Protein AF-A0A1H7UHT8-F1 (afdb_monomer)

Foldseek 3Di:
DKAKWKWFFQAPCVVCVVVVPPLCVRIDTLPDPCRQVSQQVVCVVVVNPATKIDTWIADPVDTQDDSVRIDRVLVVLLQLLQQLLVCLVPQKGWGADDPQRKIWIWHWDDDPPFIKIKIKIWGDQPCDPNDSDDDHTDMDIDIGTPVVVLVNSLVNLVSVLVSVVSHDDDDSSVSSVVSSVSSVVD

Mean predicted aligned error: 5.79 Å

Structure (mmCIF, N/CA/C/O backbone):
data_AF-A0A1H7UHT8-F1
#
_entry.id   AF-A0A1H7UHT8-F1
#
loop_
_atom_site.group_PDB
_atom_site.id
_atom_site.type_symbol
_atom_site.label_atom_id
_atom_site.label_alt_id
_atom_site.label_comp_id
_atom_site.label_asym_id
_atom_site.label_entity_id
_atom_site.label_seq_id
_atom_site.pdbx_PDB_ins_code
_atom_site.Cartn_x
_atom_site.Cartn_y
_atom_site.Cartn_z
_atom_site.occupancy
_atom_site.B_iso_or_equiv
_atom_site.auth_seq_id
_atom_site.auth_comp_id
_atom_site.auth_asym_id
_atom_site.auth_atom_id
_atom_site.pdbx_PDB_model_num
ATOM 1 N N . MET A 1 1 ? -7.412 -11.973 9.389 1.00 83.50 1 MET A N 1
ATOM 2 C CA . MET A 1 1 ? -6.051 -11.891 8.832 1.00 83.50 1 MET A CA 1
ATOM 3 C C . MET A 1 1 ? -6.028 -10.961 7.634 1.00 83.50 1 MET A C 1
ATOM 5 O O . MET A 1 1 ? -6.403 -11.368 6.537 1.00 83.50 1 MET A O 1
ATOM 9 N N . LEU A 1 2 ? -5.645 -9.709 7.873 1.00 92.12 2 LEU A N 1
ATOM 10 C CA . LEU A 1 2 ? -5.287 -8.723 6.862 1.00 92.12 2 LEU A CA 1
ATOM 11 C C . LEU A 1 2 ? -3.929 -9.103 6.262 1.00 92.12 2 LEU A C 1
ATOM 13 O O . LEU A 1 2 ? -2.986 -9.420 6.981 1.0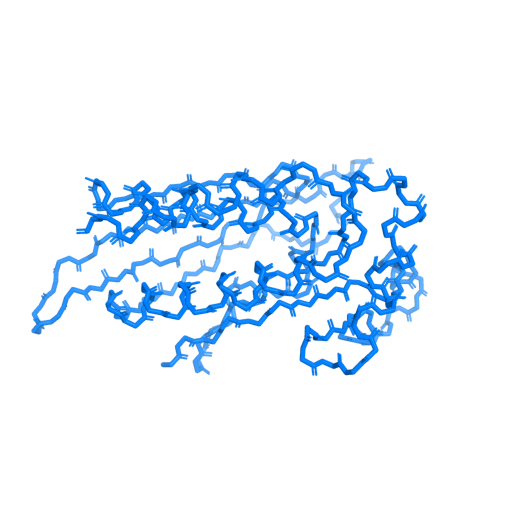0 92.12 2 LEU A O 1
ATOM 17 N N . ASN A 1 3 ? -3.837 -9.100 4.940 1.00 94.88 3 ASN A N 1
ATOM 18 C CA . ASN A 1 3 ? -2.609 -9.339 4.203 1.00 94.88 3 ASN A CA 1
ATOM 19 C C . ASN A 1 3 ? -2.398 -8.172 3.245 1.00 94.88 3 ASN A C 1
ATOM 21 O O . ASN A 1 3 ? -3.280 -7.853 2.444 1.00 94.88 3 ASN A O 1
ATOM 25 N N . ILE A 1 4 ? -1.225 -7.556 3.346 1.00 95.88 4 ILE A N 1
ATOM 26 C CA . ILE A 1 4 ? -0.796 -6.463 2.488 1.00 95.88 4 ILE A CA 1
ATOM 27 C C . ILE A 1 4 ? 0.453 -6.933 1.761 1.00 95.88 4 ILE A C 1
ATOM 29 O O . ILE A 1 4 ? 1.462 -7.264 2.383 1.00 95.88 4 ILE A O 1
ATOM 33 N N . THR A 1 5 ? 0.376 -6.996 0.437 1.00 96.56 5 THR A N 1
ATOM 34 C CA . THR A 1 5 ? 1.512 -7.354 -0.407 1.00 96.56 5 THR A CA 1
ATOM 35 C C . THR A 1 5 ? 1.691 -6.307 -1.489 1.00 96.56 5 THR A C 1
ATOM 37 O O . THR A 1 5 ? 0.765 -5.977 -2.228 1.00 96.56 5 THR A O 1
ATOM 40 N N . THR A 1 6 ? 2.915 -5.819 -1.597 1.00 97.38 6 THR A N 1
ATOM 41 C CA . THR A 1 6 ? 3.316 -4.860 -2.617 1.00 97.38 6 THR A CA 1
ATOM 42 C C . THR A 1 6 ? 3.853 -5.599 -3.835 1.00 97.38 6 THR A C 1
ATOM 44 O O . THR A 1 6 ? 4.657 -6.531 -3.703 1.00 97.38 6 THR A O 1
ATOM 47 N N . TYR A 1 7 ? 3.433 -5.168 -5.019 1.00 97.00 7 TYR A N 1
ATOM 48 C CA . TYR A 1 7 ? 3.925 -5.694 -6.283 1.00 97.00 7 TYR A CA 1
ATOM 49 C C . TYR A 1 7 ? 4.405 -4.571 -7.195 1.00 97.00 7 TYR A C 1
ATOM 51 O O . TYR A 1 7 ? 3.804 -3.505 -7.236 1.00 97.00 7 TYR A O 1
ATOM 59 N N . ILE A 1 8 ? 5.464 -4.838 -7.950 1.00 95.50 8 ILE A N 1
ATOM 60 C CA . ILE A 1 8 ? 6.022 -3.945 -8.966 1.00 95.50 8 ILE A CA 1
ATOM 61 C C . ILE A 1 8 ? 5.544 -4.412 -10.338 1.00 95.50 8 ILE A C 1
ATOM 63 O O . ILE A 1 8 ? 5.509 -5.615 -10.605 1.00 95.50 8 ILE A O 1
ATOM 67 N N . GLU A 1 9 ? 5.194 -3.485 -11.219 1.00 93.50 9 GLU A N 1
ATOM 68 C CA . GLU A 1 9 ? 4.888 -3.798 -12.612 1.00 93.50 9 GLU A CA 1
ATOM 69 C C . GLU A 1 9 ? 6.152 -4.346 -13.322 1.00 93.50 9 GLU A C 1
ATOM 71 O O . GLU A 1 9 ? 7.251 -3.803 -13.222 1.00 93.50 9 GLU A O 1
ATOM 76 N N . LYS A 1 10 ? 6.052 -5.461 -14.043 1.00 92.62 10 LYS A N 1
ATOM 77 C CA . LYS A 1 10 ? 7.160 -6.021 -14.847 1.00 92.62 10 LYS A CA 1
ATOM 78 C C . LYS A 1 10 ? 6.903 -5.971 -16.353 1.00 92.62 10 LYS A C 1
ATOM 80 O O . LYS A 1 10 ? 7.849 -6.100 -17.133 1.00 92.62 10 LYS A O 1
ATOM 85 N N . LYS A 1 11 ? 5.648 -5.783 -16.758 1.00 85.94 11 LYS A N 1
ATOM 86 C CA . LYS A 1 11 ? 5.188 -5.600 -18.140 1.00 85.94 11 LYS A CA 1
ATOM 87 C C . LYS A 1 11 ? 4.201 -4.441 -18.136 1.00 85.94 11 LYS A C 1
ATOM 89 O O . LYS A 1 11 ? 3.375 -4.396 -17.240 1.00 85.94 11 LYS A O 1
ATOM 94 N N . THR A 1 12 ? 4.255 -3.564 -19.134 1.00 78.00 12 THR A N 1
ATOM 95 C CA . THR A 1 12 ? 3.326 -2.429 -19.228 1.00 78.00 12 THR A CA 1
ATOM 96 C C . THR A 1 12 ? 1.884 -2.919 -19.304 1.00 78.00 12 THR A C 1
ATOM 98 O O . THR A 1 12 ? 1.555 -3.702 -20.198 1.00 78.00 12 THR A O 1
ATOM 101 N N . ILE A 1 13 ? 1.020 -2.436 -18.426 1.00 71.81 13 ILE A N 1
ATOM 102 C CA . ILE A 1 13 ? -0.407 -2.775 -18.378 1.00 71.81 13 ILE A CA 1
ATOM 103 C C . ILE A 1 13 ? -1.167 -2.392 -19.658 1.00 71.81 13 ILE A C 1
ATOM 105 O O . ILE A 1 13 ? -2.125 -3.063 -20.025 1.00 71.81 13 ILE A O 1
ATOM 109 N N . ASP A 1 14 ? -0.656 -1.440 -20.445 1.00 68.38 14 ASP A N 1
ATOM 110 C CA . ASP A 1 14 ? -1.140 -1.186 -21.809 1.00 68.38 14 ASP A CA 1
ATOM 111 C C . ASP A 1 14 ? -1.087 -2.452 -22.683 1.00 68.38 14 ASP A C 1
ATOM 113 O O . ASP A 1 14 ? -1.931 -2.657 -23.546 1.00 68.38 14 ASP A O 1
ATOM 117 N N . SER A 1 15 ? -0.122 -3.351 -22.448 1.00 67.44 15 SER A N 1
ATOM 118 C CA . SER A 1 15 ? -0.034 -4.635 -23.160 1.00 67.44 15 SER A CA 1
ATOM 119 C C . SER A 1 15 ? -0.980 -5.715 -22.618 1.00 67.44 15 SER A C 1
ATOM 121 O O . SER A 1 15 ? -1.323 -6.641 -23.358 1.00 67.44 15 SER A O 1
ATOM 123 N N . PHE A 1 16 ? -1.487 -5.566 -21.387 1.00 67.81 16 PHE A N 1
ATOM 124 C CA . PHE A 1 16 ? -2.593 -6.388 -20.885 1.00 67.81 16 PHE A CA 1
ATOM 125 C C . PHE A 1 16 ? -3.876 -6.098 -21.670 1.00 67.81 16 PHE A C 1
ATOM 127 O O . PHE A 1 16 ? -4.564 -7.037 -22.056 1.00 67.81 16 PHE A O 1
ATOM 134 N N . TYR A 1 17 ? -4.147 -4.832 -22.008 1.00 63.69 17 TYR A N 1
ATOM 135 C CA . TYR A 1 17 ? -5.323 -4.455 -22.805 1.00 63.69 17 TYR A CA 1
ATOM 136 C C . TYR A 1 17 ? -5.417 -5.228 -24.132 1.00 63.69 17 TYR A C 1
ATOM 138 O O . TYR A 1 17 ? -6.500 -5.642 -24.542 1.00 63.69 17 TYR A O 1
ATOM 146 N N . PHE A 1 18 ? -4.277 -5.465 -24.786 1.00 61.34 18 PHE A N 1
ATOM 147 C CA . PHE A 1 18 ? -4.227 -6.164 -26.072 1.00 61.34 18 PHE A CA 1
ATOM 148 C C . PHE A 1 18 ? -4.207 -7.690 -25.958 1.00 61.34 18 PHE A C 1
ATOM 150 O O . PHE A 1 18 ? -4.661 -8.365 -26.878 1.00 61.34 18 PHE A O 1
ATOM 157 N N . SER A 1 19 ? -3.659 -8.237 -24.872 1.00 68.62 19 SER A N 1
ATOM 158 C CA . SER A 1 19 ? -3.492 -9.689 -24.706 1.00 68.62 19 SER A CA 1
ATOM 159 C C . SER A 1 19 ? -4.630 -10.347 -23.931 1.00 68.62 19 SER A C 1
ATOM 161 O O . SER A 1 19 ? -4.932 -11.508 -24.183 1.00 68.62 19 SER A O 1
ATOM 163 N N . GLN A 1 20 ? -5.259 -9.617 -23.002 1.00 68.94 20 GLN A N 1
ATOM 164 C CA . GLN A 1 20 ? -6.204 -10.145 -22.010 1.00 68.94 20 GLN A CA 1
ATOM 165 C C . GLN A 1 20 ? -5.657 -11.353 -21.220 1.00 68.94 20 GLN A C 1
ATOM 167 O O . GLN A 1 20 ? -6.423 -12.171 -20.710 1.00 68.94 20 GLN A O 1
ATOM 172 N N . ASP A 1 21 ? -4.328 -11.459 -21.114 1.00 75.81 21 ASP A N 1
ATOM 173 C CA . ASP A 1 21 ? -3.634 -12.473 -20.317 1.00 75.81 21 ASP A CA 1
ATOM 174 C C . ASP A 1 21 ? -3.939 -12.308 -18.818 1.00 75.81 21 ASP A C 1
ATOM 176 O O . ASP A 1 21 ? -4.522 -11.318 -18.392 1.00 75.81 21 ASP A O 1
ATOM 180 N N . ASN A 1 22 ? -3.508 -13.241 -17.966 1.00 83.56 22 ASN A N 1
ATOM 181 C CA . ASN A 1 22 ? -3.673 -13.080 -16.521 1.00 83.56 22 ASN A CA 1
ATOM 182 C C . ASN A 1 22 ? -2.934 -11.820 -16.017 1.00 83.56 22 ASN A C 1
ATOM 184 O O . ASN A 1 22 ? -1.712 -11.722 -16.131 1.00 83.56 22 ASN A O 1
ATOM 188 N N . ILE A 1 23 ? -3.666 -10.871 -15.417 1.00 82.75 23 ILE A N 1
ATOM 189 C CA . ILE A 1 23 ? -3.104 -9.606 -14.921 1.00 82.75 23 ILE A CA 1
ATOM 190 C C . ILE A 1 23 ? -1.988 -9.823 -13.892 1.00 82.75 23 ILE A C 1
ATOM 192 O O . ILE A 1 23 ? -1.040 -9.048 -13.848 1.00 82.75 23 ILE A O 1
ATOM 196 N N . GLU A 1 24 ? -2.024 -10.904 -13.109 1.00 86.69 24 GLU A N 1
ATOM 197 C CA . GLU A 1 24 ? -0.974 -11.206 -12.125 1.00 86.69 24 GLU A CA 1
ATOM 198 C C . GLU A 1 24 ? 0.401 -11.415 -12.790 1.00 86.69 24 GLU A C 1
ATOM 200 O O . GLU A 1 24 ? 1.440 -11.059 -12.223 1.00 86.69 24 GLU A O 1
ATOM 205 N N . ASP A 1 25 ? 0.424 -11.880 -14.045 1.00 89.56 25 ASP A N 1
ATOM 206 C CA . ASP A 1 25 ? 1.645 -12.078 -14.835 1.00 89.56 25 ASP A CA 1
ATOM 207 C C . ASP A 1 25 ? 2.293 -10.767 -15.297 1.00 89.56 25 ASP A C 1
ATOM 209 O O . ASP A 1 25 ? 3.366 -10.793 -15.915 1.00 89.56 25 ASP A O 1
ATOM 213 N N . TYR A 1 26 ? 1.675 -9.625 -14.996 1.00 92.00 26 TYR A N 1
ATOM 214 C CA . TYR A 1 26 ? 2.202 -8.282 -15.241 1.00 92.00 26 TYR A CA 1
ATOM 215 C C . TYR A 1 26 ? 2.915 -7.710 -14.028 1.00 92.00 26 TYR A C 1
ATOM 217 O O . TYR A 1 26 ? 3.591 -6.691 -14.148 1.00 92.00 26 TYR A O 1
ATOM 225 N N . PHE A 1 27 ? 2.851 -8.397 -12.890 1.00 94.94 27 PHE A N 1
ATOM 226 C CA . PHE A 1 27 ? 3.396 -7.918 -11.634 1.00 94.94 27 PHE A CA 1
ATOM 227 C C . PHE A 1 27 ? 4.421 -8.897 -11.047 1.00 94.94 27 PHE A C 1
ATOM 229 O O . PHE A 1 27 ? 4.531 -10.067 -11.436 1.00 94.94 27 PHE A O 1
ATOM 236 N N . ILE A 1 28 ? 5.241 -8.389 -10.131 1.00 96.50 28 ILE A N 1
ATOM 237 C CA . ILE A 1 28 ? 6.223 -9.160 -9.371 1.00 96.50 28 ILE A CA 1
ATOM 238 C C . ILE A 1 28 ? 6.209 -8.716 -7.910 1.00 96.50 28 ILE A C 1
ATOM 240 O O . ILE A 1 28 ? 6.214 -7.524 -7.619 1.00 96.50 28 ILE A O 1
ATOM 244 N N . SER A 1 29 ? 6.163 -9.667 -6.977 1.00 96.44 29 SER A N 1
ATOM 245 C CA . SER A 1 29 ? 6.179 -9.352 -5.543 1.00 96.44 29 SER A CA 1
ATOM 246 C C . SER A 1 29 ? 7.533 -8.775 -5.129 1.00 96.44 29 SER A C 1
ATOM 248 O O . SER A 1 29 ? 8.562 -9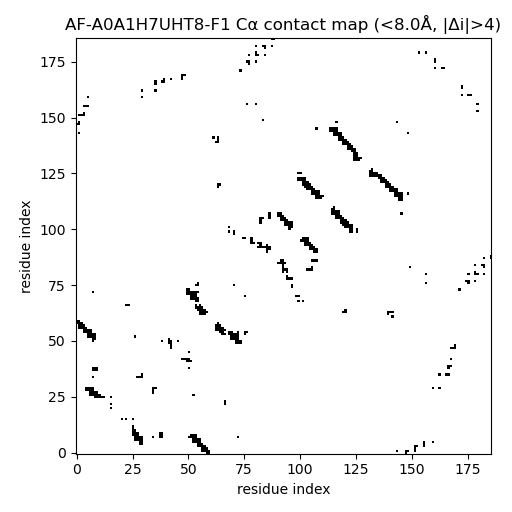.210 -5.644 1.00 96.44 29 SER A O 1
ATOM 250 N N . LEU A 1 30 ? 7.561 -7.882 -4.132 1.00 95.06 30 LEU A N 1
ATOM 251 C CA . LEU A 1 30 ? 8.821 -7.430 -3.514 1.00 95.06 30 LEU A CA 1
ATOM 252 C C . LEU A 1 30 ? 9.671 -8.573 -2.944 1.00 95.06 30 LEU A C 1
ATOM 254 O O . LEU A 1 30 ? 10.886 -8.437 -2.815 1.00 95.06 30 LEU A O 1
ATOM 258 N N . LYS A 1 31 ? 9.036 -9.699 -2.601 1.00 92.94 31 LYS A N 1
ATOM 259 C CA . LYS A 1 31 ? 9.709 -10.887 -2.060 1.00 92.94 31 LYS A CA 1
ATOM 260 C C . LYS A 1 31 ? 10.399 -11.721 -3.135 1.00 92.94 31 LYS A C 1
ATOM 262 O O . LYS A 1 31 ? 11.178 -12.611 -2.804 1.00 92.94 31 LYS A O 1
ATOM 267 N N . ASP A 1 32 ? 10.119 -11.454 -4.408 1.00 96.62 32 ASP A N 1
ATOM 268 C CA . ASP A 1 32 ? 10.778 -12.139 -5.510 1.00 96.62 32 ASP A CA 1
ATOM 269 C C . ASP A 1 32 ? 12.234 -11.673 -5.649 1.00 96.62 32 ASP A C 1
ATOM 271 O O . ASP A 1 32 ? 12.540 -10.481 -5.554 1.00 96.62 32 ASP A O 1
ATOM 275 N N . SER A 1 33 ? 13.132 -12.615 -5.935 1.00 95.19 33 SER A N 1
ATOM 276 C CA . SER A 1 33 ? 14.561 -12.361 -6.150 1.00 95.19 33 SER A CA 1
ATOM 277 C C . SER A 1 33 ? 14.872 -11.377 -7.290 1.00 95.19 33 SER A C 1
ATOM 279 O O . SER A 1 33 ? 15.893 -10.690 -7.247 1.00 95.19 33 SER A O 1
ATOM 281 N N . LEU A 1 34 ? 13.996 -11.273 -8.295 1.00 96.06 34 LEU A N 1
ATOM 282 C CA . LEU A 1 34 ? 14.172 -10.411 -9.466 1.00 96.06 34 LEU A CA 1
ATOM 283 C C . LEU A 1 34 ? 13.524 -9.028 -9.302 1.00 96.06 34 LEU A C 1
ATOM 285 O O . LEU A 1 34 ? 13.723 -8.155 -10.150 1.00 96.06 34 LEU A O 1
ATOM 289 N N . SER A 1 35 ? 12.785 -8.794 -8.216 1.00 96.25 35 SER A N 1
ATOM 290 C CA . SER A 1 35 ? 12.030 -7.553 -7.984 1.00 96.25 35 SER A CA 1
ATOM 291 C C . SER A 1 35 ? 12.901 -6.291 -8.037 1.00 96.25 35 SER A C 1
ATOM 293 O O . SER A 1 35 ? 12.522 -5.310 -8.674 1.00 96.25 35 SER A O 1
ATOM 295 N N . ILE A 1 36 ? 14.109 -6.329 -7.462 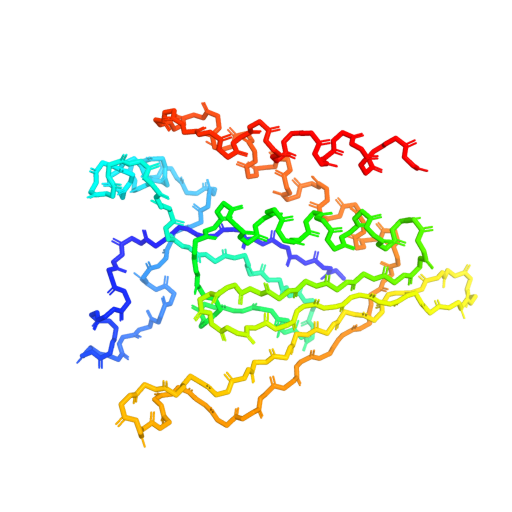1.00 95.56 36 ILE A N 1
ATOM 296 C CA . ILE A 1 36 ? 15.072 -5.212 -7.493 1.00 95.56 36 ILE A CA 1
ATOM 297 C C . ILE A 1 36 ? 15.509 -4.895 -8.929 1.00 95.56 36 ILE A C 1
ATOM 299 O O . ILE A 1 36 ? 15.625 -3.726 -9.306 1.00 95.56 36 ILE A O 1
ATOM 303 N N . GLN A 1 37 ? 15.756 -5.923 -9.747 1.00 95.56 37 GLN A N 1
ATOM 304 C CA . GLN A 1 37 ? 16.155 -5.739 -11.143 1.00 95.56 37 GLN A CA 1
ATOM 305 C C . GLN A 1 37 ? 15.016 -5.112 -11.956 1.00 95.56 37 GLN A C 1
ATOM 307 O O . GLN A 1 37 ? 15.255 -4.183 -12.731 1.00 95.56 37 GLN A O 1
ATOM 312 N N . VAL A 1 38 ? 13.787 -5.601 -11.765 1.00 95.12 38 VAL A N 1
ATOM 313 C CA . VAL A 1 38 ? 12.585 -5.064 -12.418 1.00 95.12 38 VAL A CA 1
ATOM 314 C C . VAL A 1 38 ? 12.360 -3.603 -12.028 1.00 95.12 38 VAL A C 1
ATOM 316 O O . VAL A 1 38 ? 12.231 -2.752 -12.909 1.00 95.12 38 VAL A O 1
ATOM 319 N N . ALA A 1 39 ? 12.401 -3.294 -10.731 1.00 94.44 39 ALA A N 1
ATOM 320 C CA . ALA A 1 39 ? 12.186 -1.940 -10.235 1.00 94.44 39 ALA A CA 1
ATOM 321 C C . ALA A 1 39 ? 13.249 -0.962 -10.757 1.00 94.44 39 ALA A C 1
ATOM 323 O O . ALA A 1 39 ? 12.908 0.092 -11.283 1.00 94.44 39 ALA A O 1
ATOM 324 N N . ASN A 1 40 ? 14.538 -1.319 -10.720 1.00 93.50 40 ASN A N 1
ATOM 325 C CA . ASN A 1 40 ? 15.587 -0.450 -11.267 1.00 93.50 40 ASN A CA 1
ATOM 326 C C . ASN A 1 40 ? 15.452 -0.240 -12.786 1.00 93.50 40 ASN A C 1
ATOM 3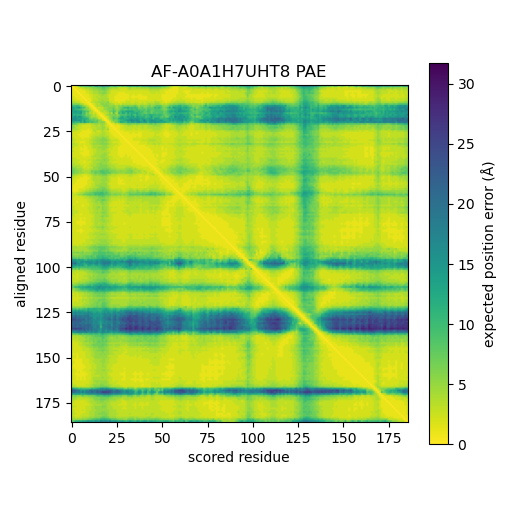28 O O . ASN A 1 40 ? 15.737 0.851 -13.278 1.00 93.50 40 ASN A O 1
ATOM 332 N N . ARG A 1 41 ? 14.986 -1.246 -13.544 1.00 92.81 41 ARG A N 1
ATOM 333 C CA . ARG A 1 41 ? 14.694 -1.081 -14.978 1.00 92.81 41 ARG A CA 1
ATOM 334 C C . ARG A 1 41 ? 13.585 -0.052 -15.205 1.00 92.81 41 ARG A C 1
ATOM 336 O O . ARG A 1 41 ? 13.745 0.810 -16.069 1.00 92.81 41 ARG A O 1
ATOM 343 N N . GLN A 1 42 ? 12.500 -0.134 -14.437 1.00 91.44 42 GLN A N 1
ATOM 344 C CA . GLN A 1 42 ? 11.422 0.852 -14.478 1.00 91.44 42 GLN A CA 1
ATOM 345 C C . GLN A 1 42 ? 11.918 2.254 -14.116 1.00 91.44 42 GLN A C 1
ATOM 347 O O . GLN A 1 42 ? 11.737 3.189 -14.894 1.00 91.44 42 GLN A O 1
ATOM 352 N N . LEU A 1 43 ? 12.611 2.394 -12.985 1.00 90.50 43 LEU A N 1
ATOM 353 C CA . LEU A 1 43 ? 13.139 3.684 -12.544 1.00 90.50 43 LEU A CA 1
ATOM 354 C C . LEU A 1 43 ? 14.047 4.304 -13.611 1.00 90.50 43 LEU A C 1
ATOM 356 O O . LEU A 1 43 ? 13.904 5.482 -13.921 1.00 90.50 43 LEU A O 1
ATOM 360 N N . ASN A 1 44 ? 14.916 3.514 -14.247 1.00 90.19 44 ASN A N 1
ATOM 361 C CA . ASN A 1 44 ? 15.750 3.995 -15.349 1.00 90.19 44 ASN A CA 1
ATOM 362 C C . ASN A 1 44 ? 14.914 4.490 -16.543 1.00 90.19 44 ASN A C 1
ATOM 364 O O . ASN A 1 44 ? 15.205 5.554 -17.091 1.00 90.19 44 ASN A O 1
ATOM 368 N N . LYS A 1 45 ? 13.853 3.763 -16.923 1.00 89.25 45 LYS A N 1
ATOM 369 C CA . LYS A 1 45 ? 12.921 4.168 -17.993 1.00 89.25 45 LYS A CA 1
ATOM 370 C C . LYS A 1 45 ? 12.225 5.494 -17.665 1.00 89.25 45 LYS A C 1
ATOM 372 O O . LYS A 1 45 ? 12.086 6.341 -18.544 1.00 89.25 45 LYS A O 1
ATOM 377 N N . HIS A 1 46 ? 11.839 5.693 -16.407 1.00 86.44 46 HIS A N 1
ATOM 378 C CA . HIS A 1 46 ? 11.132 6.886 -15.934 1.00 86.44 46 HIS A CA 1
ATOM 379 C C . HIS A 1 46 ? 12.058 7.981 -15.381 1.00 86.44 46 HIS A C 1
ATOM 381 O O . HIS A 1 46 ? 11.575 8.912 -14.742 1.00 86.44 46 HIS A O 1
ATOM 387 N N . LYS A 1 47 ? 13.380 7.892 -15.607 1.00 86.06 47 LYS A N 1
ATOM 388 C CA . LYS A 1 47 ? 14.398 8.824 -15.067 1.00 86.06 47 LYS A CA 1
ATOM 389 C C . LYS A 1 47 ? 14.289 9.041 -13.549 1.00 86.06 47 LYS A C 1
ATOM 391 O O . LYS A 1 47 ? 14.619 10.099 -13.029 1.00 86.06 47 LYS A O 1
ATOM 396 N N . GLY A 1 48 ? 13.810 8.022 -12.851 1.00 83.12 48 GLY A N 1
ATOM 397 C CA . GLY A 1 48 ? 13.587 8.017 -11.419 1.00 83.12 48 GLY A CA 1
ATOM 398 C C . GLY A 1 48 ? 12.357 8.792 -10.943 1.00 83.12 48 GLY A C 1
ATOM 399 O O . GLY A 1 48 ? 12.264 9.091 -9.763 1.00 83.12 48 GLY A O 1
ATOM 400 N N . HIS A 1 49 ? 11.406 9.131 -11.809 1.00 82.50 49 HIS A N 1
ATOM 401 C CA . HIS A 1 49 ? 10.216 9.874 -11.377 1.00 82.50 49 HIS A CA 1
ATOM 402 C C . HIS A 1 49 ? 9.056 9.000 -10.913 1.00 82.50 49 HIS A C 1
ATOM 404 O O . HIS A 1 49 ? 8.187 9.509 -10.219 1.00 82.50 49 HIS A O 1
ATOM 410 N N . LYS A 1 50 ? 9.023 7.728 -11.320 1.00 87.00 50 LYS A N 1
ATOM 411 C CA . LYS A 1 50 ? 7.858 6.864 -11.137 1.00 87.00 50 LYS A CA 1
ATOM 412 C C . LYS A 1 50 ? 8.272 5.410 -10.977 1.00 87.00 50 LYS A C 1
ATOM 414 O O . LYS A 1 50 ? 9.184 4.955 -11.678 1.00 87.00 50 LYS A O 1
ATOM 419 N N . LEU A 1 51 ? 7.582 4.700 -10.092 1.00 91.00 51 LEU A N 1
ATOM 420 C CA . LEU A 1 51 ? 7.657 3.250 -9.963 1.00 91.00 51 LEU A CA 1
ATOM 421 C C . LEU A 1 51 ? 6.238 2.680 -10.009 1.00 91.00 51 LEU A C 1
ATOM 423 O O . LEU A 1 51 ? 5.499 2.781 -9.035 1.00 91.00 51 LEU A O 1
ATOM 427 N N . ASP A 1 52 ? 5.864 2.088 -11.139 1.00 91.62 52 ASP A N 1
ATOM 428 C CA . ASP A 1 52 ? 4.533 1.521 -11.326 1.00 91.62 52 ASP A CA 1
ATOM 429 C C . ASP A 1 52 ? 4.393 0.192 -10.583 1.00 91.62 52 ASP A C 1
ATOM 431 O O . ASP A 1 52 ? 5.271 -0.685 -10.629 1.00 91.62 52 ASP A O 1
ATOM 435 N N . GLY A 1 53 ? 3.272 0.035 -9.889 1.00 93.31 53 GLY A N 1
ATOM 436 C CA . GLY A 1 53 ? 2.970 -1.161 -9.124 1.00 93.31 53 GLY A CA 1
ATOM 437 C C . GLY A 1 53 ? 1.640 -1.065 -8.396 1.00 93.31 53 GLY A C 1
ATOM 438 O O . GLY A 1 53 ? 0.789 -0.252 -8.727 1.00 93.31 53 GLY A O 1
ATOM 439 N N . VAL A 1 54 ? 1.436 -1.935 -7.412 1.00 92.62 54 VAL A N 1
ATOM 440 C CA . VAL A 1 54 ? 0.189 -1.991 -6.652 1.00 92.62 54 VAL A CA 1
ATOM 441 C C . VAL A 1 54 ? 0.435 -2.404 -5.208 1.00 92.62 54 VAL A C 1
ATOM 443 O O . VAL A 1 54 ? 1.235 -3.298 -4.916 1.00 92.62 54 VAL A O 1
ATOM 446 N N . VAL A 1 55 ? -0.305 -1.779 -4.297 1.00 94.88 55 VAL A N 1
ATOM 447 C CA . VAL A 1 55 ? -0.448 -2.228 -2.911 1.00 94.88 55 VAL A CA 1
ATOM 448 C C . VAL A 1 55 ? -1.715 -3.070 -2.834 1.00 94.88 55 VAL A C 1
ATOM 450 O O . VAL A 1 55 ? -2.819 -2.531 -2.817 1.00 94.88 55 VAL A O 1
ATOM 453 N N . ASN A 1 56 ? -1.567 -4.395 -2.840 1.00 93.88 56 ASN A N 1
ATOM 454 C CA . ASN A 1 56 ? -2.682 -5.338 -2.784 1.00 93.88 56 ASN A CA 1
ATOM 455 C C . ASN A 1 56 ? -3.022 -5.646 -1.320 1.00 93.88 56 ASN A C 1
ATOM 457 O O . ASN A 1 56 ? -2.185 -6.172 -0.581 1.00 93.88 56 ASN A O 1
ATOM 461 N N . ILE A 1 57 ? -4.242 -5.308 -0.913 1.00 93.12 57 ILE A N 1
ATOM 462 C CA . ILE A 1 57 ? -4.750 -5.431 0.448 1.00 93.12 57 ILE A CA 1
ATOM 463 C C . ILE A 1 57 ? -5.959 -6.357 0.420 1.00 93.12 57 ILE A C 1
ATOM 465 O O . ILE A 1 57 ? -6.962 -6.078 -0.240 1.00 93.12 57 ILE A O 1
ATOM 469 N N . LYS A 1 58 ? -5.899 -7.443 1.186 1.00 94.00 58 LYS A N 1
ATOM 470 C CA . LYS A 1 58 ? -6.983 -8.425 1.276 1.00 94.00 58 LYS A CA 1
ATOM 471 C C . LYS A 1 58 ? -7.137 -8.982 2.683 1.00 94.00 58 LYS A C 1
ATOM 473 O O . LYS A 1 58 ? -6.176 -9.035 3.445 1.00 94.00 58 LYS A O 1
ATOM 478 N N . THR A 1 59 ? -8.337 -9.430 3.019 1.00 90.94 59 THR A N 1
ATOM 479 C CA . THR A 1 59 ? -8.581 -10.327 4.155 1.00 90.94 59 THR A CA 1
ATOM 480 C C . THR A 1 59 ? -8.859 -11.743 3.655 1.00 90.94 59 THR A C 1
ATOM 482 O O . THR A 1 59 ? -8.731 -12.017 2.463 1.00 90.94 59 THR A O 1
ATOM 485 N N . SER A 1 60 ? -9.234 -12.650 4.559 1.00 87.44 60 SER A N 1
ATOM 486 C CA . SER A 1 60 ? -9.724 -13.993 4.221 1.00 87.44 60 SER A CA 1
ATOM 487 C C . SER A 1 60 ? -10.860 -13.972 3.199 1.00 87.44 60 SER A C 1
ATOM 489 O O . SER A 1 60 ? -10.878 -14.802 2.297 1.00 87.44 60 SER A O 1
ATOM 491 N N . ASP A 1 61 ? -11.766 -13.003 3.329 1.00 88.81 61 ASP A N 1
ATOM 492 C CA . ASP A 1 61 ? -13.063 -13.031 2.645 1.00 88.81 61 ASP A CA 1
ATOM 493 C C . ASP A 1 61 ? -13.232 -11.906 1.615 1.00 88.81 61 ASP A C 1
ATOM 495 O O . ASP A 1 61 ? -14.142 -11.953 0.790 1.00 88.81 61 ASP A O 1
ATOM 499 N N . THR A 1 62 ? -12.355 -10.894 1.637 1.00 91.06 62 THR A N 1
ATOM 500 C CA . THR A 1 62 ? -12.518 -9.683 0.823 1.00 91.06 62 THR A CA 1
ATOM 501 C C . THR A 1 62 ? -11.184 -9.183 0.286 1.00 91.06 62 THR A C 1
ATOM 503 O O . THR A 1 62 ? -10.270 -8.872 1.050 1.00 91.06 62 THR A O 1
ATOM 506 N N . THR A 1 63 ? -11.102 -8.990 -1.029 1.00 90.81 63 THR A N 1
ATOM 507 C CA . THR A 1 63 ? -10.012 -8.245 -1.674 1.00 90.81 63 THR A CA 1
ATOM 508 C C . THR A 1 63 ? -10.368 -6.763 -1.698 1.00 90.81 63 THR A C 1
ATOM 510 O O . THR A 1 63 ? -11.291 -6.358 -2.405 1.00 90.81 63 THR A O 1
ATOM 513 N N . ILE A 1 64 ? -9.664 -5.958 -0.903 1.00 89.56 64 ILE A N 1
ATOM 514 C CA . ILE A 1 64 ? -9.921 -4.522 -0.754 1.00 89.56 64 ILE A CA 1
ATOM 515 C C . ILE A 1 64 ? -9.309 -3.755 -1.922 1.00 89.56 64 ILE A C 1
ATOM 517 O O . ILE A 1 64 ? -10.020 -2.986 -2.569 1.00 89.56 64 ILE A O 1
ATOM 521 N N . THR A 1 65 ? -8.037 -4.017 -2.219 1.00 89.00 65 THR A N 1
ATOM 522 C CA . THR A 1 65 ? -7.331 -3.534 -3.413 1.00 89.00 65 THR A CA 1
ATOM 523 C C . THR A 1 65 ? -6.744 -4.711 -4.188 1.00 89.00 65 THR A C 1
ATOM 525 O O . THR A 1 65 ? -6.385 -5.730 -3.602 1.00 89.00 65 THR A O 1
ATOM 528 N N . ASN A 1 66 ? -6.679 -4.608 -5.511 1.00 87.62 66 ASN A N 1
ATOM 529 C CA . ASN A 1 66 ? -6.198 -5.649 -6.417 1.00 87.62 66 ASN A CA 1
ATOM 530 C C . ASN A 1 66 ? -5.352 -5.039 -7.543 1.00 87.62 66 ASN A C 1
ATOM 532 O O . ASN A 1 66 ? -5.151 -3.834 -7.585 1.00 87.62 66 ASN A O 1
ATOM 536 N N . PHE A 1 67 ? -4.880 -5.864 -8.477 1.00 87.62 67 PHE A N 1
ATOM 537 C CA . PHE A 1 67 ? -4.010 -5.437 -9.578 1.00 87.62 67 PHE A CA 1
ATOM 538 C C . PHE A 1 67 ? -4.605 -4.378 -10.523 1.00 87.62 67 PHE A C 1
ATOM 540 O O . PHE A 1 67 ? -3.843 -3.758 -11.251 1.00 87.62 67 PHE A O 1
ATOM 547 N N . MET A 1 68 ? -5.919 -4.129 -10.498 1.00 81.50 68 MET A N 1
ATOM 548 C CA . MET A 1 68 ? -6.547 -3.023 -11.238 1.00 81.50 68 MET A CA 1
ATOM 549 C C . MET A 1 68 ? -6.356 -1.666 -10.546 1.00 81.50 68 MET A C 1
ATOM 551 O O . MET A 1 68 ? -6.580 -0.633 -11.164 1.00 81.50 68 MET A O 1
ATOM 555 N N . ASP A 1 69 ? -5.931 -1.656 -9.281 1.00 83.12 69 ASP A N 1
ATOM 556 C CA . ASP A 1 69 ? -5.642 -0.448 -8.501 1.00 83.12 69 ASP A CA 1
ATOM 557 C C . ASP A 1 69 ? -4.181 0.008 -8.634 1.00 83.12 69 ASP A C 1
ATOM 559 O O . ASP A 1 69 ? -3.670 0.696 -7.753 1.00 83.12 69 ASP A O 1
ATOM 563 N N . TRP A 1 70 ? -3.492 -0.427 -9.689 1.00 87.88 70 TRP A N 1
ATOM 564 C CA . TRP A 1 70 ? -2.093 -0.099 -9.931 1.00 87.88 70 TRP A CA 1
ATOM 565 C C . TRP A 1 70 ? -1.903 1.401 -10.198 1.00 87.88 70 TRP A C 1
ATOM 567 O O . TRP A 1 70 ? -2.736 2.041 -10.839 1.00 87.88 70 TRP A O 1
ATOM 577 N N . ASP A 1 71 ? -0.811 1.964 -9.691 1.00 88.06 71 ASP A N 1
ATOM 578 C CA . ASP A 1 71 ? -0.440 3.374 -9.839 1.00 88.06 71 ASP A CA 1
ATOM 579 C C . ASP A 1 71 ? 1.057 3.540 -9.486 1.00 88.06 71 ASP A C 1
ATOM 581 O O . ASP A 1 71 ? 1.786 2.554 -9.315 1.00 88.06 71 ASP A O 1
ATOM 585 N N . ASP A 1 72 ? 1.526 4.781 -9.335 1.00 90.56 72 ASP A N 1
ATOM 586 C CA . ASP A 1 72 ? 2.810 5.083 -8.709 1.00 90.56 72 ASP A CA 1
ATOM 587 C C . ASP A 1 72 ? 2.822 4.599 -7.253 1.00 90.56 72 ASP A C 1
ATOM 589 O O . ASP A 1 72 ? 2.178 5.155 -6.356 1.00 90.56 72 ASP A O 1
ATOM 593 N N . ILE A 1 73 ? 3.603 3.554 -7.016 1.00 92.38 73 ILE A N 1
ATOM 594 C CA . ILE A 1 73 ? 3.629 2.835 -5.753 1.00 92.38 73 ILE A CA 1
ATOM 595 C C . ILE A 1 73 ? 4.241 3.653 -4.611 1.00 92.38 73 ILE A C 1
ATOM 597 O O . ILE A 1 73 ? 3.887 3.431 -3.451 1.00 92.38 73 ILE A O 1
ATOM 601 N N . ASP A 1 74 ? 5.129 4.607 -4.921 1.00 92.31 74 ASP A N 1
ATOM 602 C CA . ASP A 1 74 ? 5.672 5.523 -3.917 1.00 92.31 74 ASP A CA 1
ATOM 603 C C . ASP A 1 74 ? 4.536 6.422 -3.392 1.00 92.31 74 ASP A C 1
ATOM 605 O O . ASP A 1 74 ? 4.378 6.577 -2.177 1.00 92.31 74 ASP A O 1
ATOM 609 N N . LEU A 1 75 ? 3.700 6.958 -4.291 1.00 91.31 75 LEU A N 1
ATOM 610 C CA . LEU A 1 75 ? 2.544 7.785 -3.930 1.00 91.31 75 LEU A CA 1
ATOM 611 C C . LEU A 1 75 ? 1.446 6.973 -3.238 1.00 91.31 75 LEU A C 1
ATOM 613 O O . LEU A 1 75 ? 0.882 7.444 -2.251 1.00 91.31 75 LEU A O 1
ATOM 617 N N . MET A 1 76 ? 1.189 5.741 -3.688 1.00 92.69 76 MET A N 1
ATOM 618 C CA . MET A 1 76 ? 0.254 4.829 -3.019 1.00 92.69 76 MET A CA 1
ATOM 619 C C . MET A 1 76 ? 0.631 4.625 -1.553 1.00 92.69 76 MET A C 1
ATOM 621 O O . MET A 1 76 ? -0.208 4.796 -0.671 1.00 92.69 76 MET A O 1
ATOM 625 N N . TRP A 1 77 ? 1.894 4.287 -1.277 1.00 94.69 77 TRP A N 1
ATOM 626 C CA . TRP A 1 77 ? 2.355 4.064 0.093 1.00 94.69 77 TRP A CA 1
ATOM 627 C C . TRP A 1 77 ? 2.334 5.331 0.943 1.00 94.69 77 TRP A C 1
ATOM 629 O O . TRP A 1 77 ? 1.953 5.254 2.113 1.00 94.69 77 TRP A O 1
ATOM 639 N N . ILE A 1 78 ? 2.679 6.492 0.374 1.00 93.75 78 ILE A N 1
ATO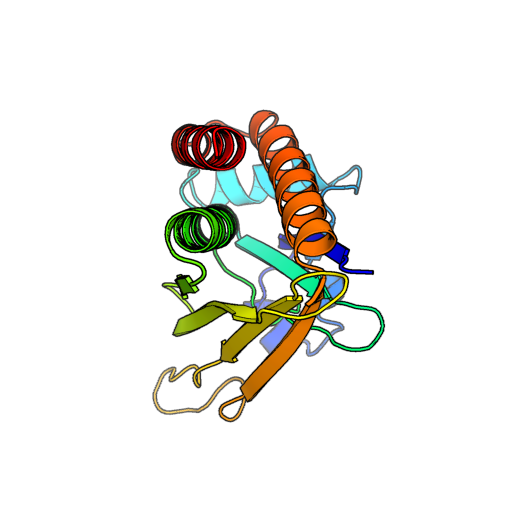M 640 C CA . ILE A 1 78 ? 2.508 7.779 1.063 1.00 93.75 78 ILE A CA 1
ATOM 641 C C . ILE A 1 78 ? 1.035 7.972 1.443 1.00 93.75 78 ILE A C 1
ATOM 643 O O . ILE A 1 78 ? 0.753 8.249 2.607 1.00 93.75 78 ILE A O 1
ATOM 647 N N . GLY A 1 79 ? 0.107 7.728 0.516 1.00 92.56 79 GLY A N 1
ATOM 648 C CA . GLY A 1 79 ? -1.329 7.832 0.764 1.00 92.56 79 GLY A CA 1
ATOM 649 C C . GLY A 1 79 ? -1.839 6.895 1.862 1.00 92.56 79 GLY A C 1
ATOM 650 O O . GLY A 1 79 ? -2.564 7.338 2.754 1.00 92.56 79 GLY A O 1
ATOM 651 N N . VAL A 1 80 ? -1.412 5.621 1.868 1.00 94.25 80 VAL A N 1
ATOM 652 C CA . VAL A 1 80 ? -1.734 4.672 2.958 1.00 94.25 80 VAL A CA 1
ATOM 653 C C . VAL A 1 80 ? -1.275 5.213 4.307 1.00 94.25 80 VAL A C 1
ATOM 655 O O . VAL A 1 80 ? -2.023 5.168 5.289 1.00 94.25 80 VAL A O 1
ATOM 658 N N . LEU A 1 81 ? -0.029 5.681 4.374 1.00 95.88 81 LEU A N 1
ATOM 659 C CA . LEU A 1 81 ? 0.585 6.121 5.620 1.00 95.88 81 LEU A CA 1
ATOM 660 C C . LEU A 1 81 ? -0.047 7.422 6.120 1.00 95.88 81 LEU A C 1
ATOM 662 O O . LEU A 1 81 ? -0.367 7.521 7.300 1.00 95.88 81 LEU A O 1
ATOM 666 N N . GLU A 1 82 ? -0.300 8.391 5.243 1.00 94.94 82 GLU A N 1
ATOM 667 C CA . GLU A 1 82 ? -0.971 9.645 5.603 1.00 94.94 82 GLU A CA 1
ATOM 668 C C . GLU A 1 82 ? -2.401 9.400 6.099 1.00 94.94 82 GLU A C 1
ATOM 670 O O . GLU A 1 82 ? -2.770 9.902 7.161 1.00 94.94 82 GLU A O 1
ATOM 675 N N . MET A 1 83 ? -3.160 8.542 5.409 1.00 94.69 83 MET A N 1
ATOM 676 C CA . MET A 1 83 ? -4.487 8.103 5.850 1.00 94.69 83 MET A CA 1
ATOM 677 C C . MET A 1 83 ? -4.428 7.432 7.235 1.00 94.69 83 MET A C 1
ATOM 679 O O . MET A 1 83 ? -5.259 7.691 8.106 1.00 94.69 83 MET A O 1
ATOM 683 N N . THR A 1 84 ? -3.426 6.581 7.467 1.00 95.25 84 THR A N 1
ATOM 684 C CA . THR A 1 84 ? -3.228 5.895 8.756 1.00 95.25 84 THR A CA 1
ATOM 685 C C . THR A 1 84 ? -2.836 6.871 9.871 1.00 95.25 84 THR A C 1
ATOM 687 O O . THR A 1 84 ? -3.280 6.733 11.013 1.00 95.25 84 THR A O 1
ATOM 690 N N . LEU A 1 85 ? -2.029 7.881 9.553 1.00 95.69 85 LEU A N 1
ATOM 691 C CA . LEU A 1 85 ? -1.635 8.934 10.482 1.00 95.69 85 LEU A CA 1
ATOM 692 C C . LEU A 1 85 ? -2.830 9.805 10.885 1.00 95.69 85 LEU A C 1
ATOM 694 O O . LEU A 1 85 ? -3.025 10.073 12.072 1.00 95.69 85 LEU A O 1
ATOM 698 N N . GLU A 1 86 ? -3.647 10.227 9.920 1.00 94.75 86 GLU A N 1
ATOM 699 C CA . GLU A 1 86 ? -4.877 10.979 10.188 1.00 94.75 86 GLU A CA 1
ATOM 700 C C . GLU A 1 86 ? -5.838 10.163 11.063 1.00 94.75 86 GLU A C 1
ATOM 702 O O . GLU A 1 86 ? -6.354 10.663 12.069 1.00 94.75 86 GLU A O 1
ATOM 707 N N . TYR A 1 87 ? -5.967 8.868 10.762 1.00 95.12 87 TYR A N 1
ATOM 708 C CA . TYR A 1 87 ? -6.731 7.928 11.571 1.00 95.12 87 TYR A CA 1
ATOM 709 C C . TYR A 1 87 ? -6.244 7.863 13.019 1.00 95.12 87 TYR A C 1
ATOM 711 O O . TYR A 1 87 ? -7.054 7.936 13.945 1.00 95.12 87 TYR A O 1
ATOM 719 N N . LYS A 1 88 ? -4.930 7.764 13.248 1.00 93.75 88 LYS A N 1
ATOM 720 C CA . LYS A 1 88 ? -4.359 7.754 14.606 1.00 93.75 88 LYS A CA 1
ATOM 721 C C . LYS A 1 88 ? -4.654 9.055 15.358 1.00 93.75 88 LYS A C 1
ATOM 723 O O . LYS A 1 88 ? -4.903 9.002 16.562 1.00 93.75 88 LYS A O 1
ATOM 728 N N . LYS A 1 89 ? -4.689 10.192 14.653 1.00 92.12 89 LYS A N 1
ATOM 729 C CA . LYS A 1 89 ? -4.984 11.520 15.217 1.00 92.12 89 LYS A CA 1
ATOM 730 C C . LYS A 1 89 ? -6.460 11.718 15.563 1.00 92.12 89 LYS A C 1
ATOM 732 O O . LYS A 1 89 ? -6.759 12.298 16.604 1.00 92.12 89 LYS A O 1
ATOM 737 N N . THR A 1 90 ? -7.379 11.278 14.704 1.00 91.94 90 THR A N 1
ATOM 738 C CA . THR A 1 90 ? -8.794 11.700 14.775 1.00 91.94 90 THR A CA 1
ATOM 739 C C . THR A 1 90 ? -9.798 10.547 14.889 1.00 91.94 90 THR A C 1
ATOM 741 O O . THR A 1 90 ? -10.971 10.771 15.186 1.00 91.94 90 THR A O 1
ATOM 744 N N . GLY A 1 91 ? -9.365 9.303 14.671 1.00 91.25 91 GLY A N 1
ATOM 745 C CA . GLY A 1 91 ? -10.243 8.143 14.486 1.00 91.25 91 GLY A CA 1
ATOM 746 C C . GLY A 1 91 ? -10.844 8.033 13.077 1.00 91.25 91 GLY A C 1
ATOM 747 O O . GLY A 1 91 ? -11.656 7.138 12.831 1.00 91.25 91 GLY A O 1
ATOM 748 N N . PHE A 1 92 ? -10.461 8.915 12.153 1.00 93.12 92 PHE A N 1
ATOM 749 C CA . PHE A 1 92 ? -10.845 8.905 10.743 1.00 93.12 92 PHE A CA 1
ATOM 750 C C . PHE A 1 92 ? -9.645 9.293 9.871 1.00 93.12 92 PHE A C 1
ATOM 752 O O . PHE A 1 92 ? -8.821 10.098 10.287 1.00 93.12 92 PHE A O 1
ATOM 759 N N . GLY A 1 93 ? -9.538 8.717 8.680 1.00 87.62 93 GLY A N 1
ATOM 760 C CA . GLY A 1 93 ? -8.544 9.133 7.698 1.00 87.62 93 GLY A CA 1
ATOM 761 C C . GLY A 1 93 ? -9.038 8.892 6.283 1.00 87.62 93 GLY A C 1
ATOM 762 O O . GLY A 1 93 ? -9.703 7.882 6.030 1.00 87.62 93 GLY A O 1
ATOM 763 N N . GLU A 1 94 ? -8.709 9.795 5.366 1.00 89.62 94 GLU A N 1
ATOM 764 C CA . GLU A 1 94 ? -9.091 9.699 3.956 1.00 89.62 94 GLU A CA 1
ATOM 765 C C . GLU A 1 94 ? -7.939 10.133 3.046 1.00 89.62 94 GLU A C 1
ATOM 767 O O . GLU A 1 94 ? -7.194 11.063 3.343 1.00 89.62 94 GLU A O 1
ATOM 772 N N . HIS A 1 95 ? -7.780 9.445 1.920 1.00 83.75 95 HIS A N 1
ATOM 773 C CA . HIS A 1 95 ? -6.811 9.805 0.899 1.00 83.75 95 HIS A CA 1
ATOM 774 C C . HIS A 1 95 ? -7.354 9.501 -0.496 1.00 83.75 95 HIS A C 1
ATOM 776 O O . HIS A 1 95 ? -7.953 8.451 -0.734 1.00 83.75 95 HIS A O 1
ATOM 782 N N . ILE A 1 96 ? -7.120 10.416 -1.434 1.00 76.81 96 ILE A N 1
ATOM 783 C CA . ILE A 1 96 ? -7.519 10.269 -2.834 1.00 76.81 96 ILE A CA 1
ATOM 784 C C . ILE A 1 96 ? -6.259 10.056 -3.666 1.00 76.81 96 ILE A C 1
ATOM 786 O O . ILE A 1 96 ? -5.379 10.914 -3.701 1.00 76.81 96 ILE A O 1
ATOM 790 N N . MET A 1 97 ? -6.188 8.922 -4.359 1.00 68.50 97 MET A N 1
ATOM 791 C CA . MET A 1 97 ? -5.118 8.631 -5.306 1.00 68.50 97 MET A CA 1
ATOM 792 C C . MET A 1 97 ? -5.260 9.488 -6.563 1.00 68.50 97 MET A C 1
ATOM 794 O O . MET A 1 97 ? -6.339 9.577 -7.155 1.00 68.50 97 MET A O 1
ATOM 798 N N . ALA A 1 98 ? -4.147 10.087 -6.986 1.00 53.66 98 ALA A N 1
ATOM 799 C CA . ALA A 1 98 ? -4.136 11.096 -8.035 1.00 53.66 98 ALA A CA 1
ATOM 800 C C . ALA A 1 98 ? -4.457 10.552 -9.439 1.00 53.66 98 ALA A C 1
ATOM 802 O O . ALA A 1 98 ? -5.164 11.237 -10.176 1.00 53.66 98 ALA A O 1
ATOM 803 N N . MET A 1 99 ? -3.973 9.362 -9.835 1.00 55.44 99 MET A N 1
ATOM 804 C CA . MET A 1 99 ? -4.110 8.932 -11.237 1.00 55.44 99 MET A CA 1
ATOM 805 C C . MET A 1 99 ? -5.420 8.198 -11.534 1.00 55.44 99 MET A C 1
ATOM 807 O O . MET A 1 99 ? -6.017 8.445 -12.578 1.00 55.44 99 MET A O 1
ATOM 811 N N . ASN A 1 100 ? -5.921 7.373 -10.609 1.00 63.97 100 ASN A N 1
ATOM 812 C CA . ASN A 1 100 ? -7.138 6.582 -10.849 1.00 63.97 100 ASN A CA 1
ATOM 813 C C . ASN A 1 100 ? -8.391 7.117 -10.141 1.00 63.97 100 ASN A C 1
ATOM 815 O O . ASN A 1 100 ? -9.444 6.483 -10.165 1.00 63.97 100 ASN A O 1
ATOM 819 N N . SER A 1 101 ? -8.296 8.283 -9.485 1.00 69.44 101 SER A N 1
ATOM 820 C CA . SER A 1 101 ? -9.378 8.854 -8.664 1.00 69.44 101 SER A CA 1
ATOM 821 C C . SER A 1 101 ? -9.931 7.865 -7.627 1.00 69.44 101 SER A C 1
ATOM 823 O O . SER A 1 101 ? -11.099 7.949 -7.243 1.00 69.44 101 SER A O 1
ATOM 825 N N . HIS A 1 102 ? -9.123 6.893 -7.199 1.00 78.94 102 HIS A N 1
ATOM 826 C CA . HIS A 1 102 ? -9.505 5.940 -6.168 1.00 78.94 102 HIS A CA 1
ATOM 827 C C . HIS A 1 102 ? -9.457 6.637 -4.813 1.00 78.94 102 HIS A C 1
ATOM 829 O O . HIS A 1 102 ? -8.463 7.262 -4.458 1.00 78.94 102 HIS A O 1
ATOM 835 N N . GLU A 1 103 ? -10.538 6.531 -4.056 1.00 87.12 103 GLU A N 1
ATOM 836 C CA . GLU A 1 103 ? -10.651 7.127 -2.729 1.00 87.12 103 GLU A CA 1
ATOM 837 C C . GLU A 1 103 ? -10.540 6.011 -1.690 1.00 87.12 103 GLU A C 1
ATOM 839 O O . GLU A 1 103 ? -11.316 5.047 -1.700 1.00 87.12 103 GLU A O 1
ATOM 844 N N . TRP A 1 104 ? -9.535 6.114 -0.827 1.00 90.00 104 TRP A N 1
ATOM 845 C CA . TRP A 1 104 ? -9.273 5.197 0.275 1.00 90.00 104 TRP A CA 1
ATOM 846 C C . TRP A 1 104 ? -9.628 5.902 1.576 1.00 90.00 104 TRP A C 1
ATOM 848 O O . TRP A 1 104 ? -9.227 7.038 1.804 1.00 90.00 104 TRP A O 1
ATOM 858 N N . SER A 1 105 ? -10.388 5.240 2.442 1.00 92.62 105 SER A N 1
ATOM 859 C CA . SER A 1 105 ? -10.782 5.837 3.718 1.00 92.62 105 SER A CA 1
ATOM 860 C C . SER A 1 105 ? -10.874 4.796 4.818 1.00 92.62 105 SER A C 1
ATOM 862 O O . SER A 1 105 ? -11.425 3.712 4.600 1.00 92.62 105 SER A O 1
ATOM 864 N N . VAL A 1 106 ? -10.437 5.156 6.018 1.00 94.19 106 VAL A N 1
ATOM 865 C CA . VAL A 1 106 ? -10.549 4.344 7.230 1.00 94.19 106 VAL A CA 1
ATOM 866 C C . VAL A 1 106 ? -11.324 5.093 8.307 1.00 94.19 106 VAL A C 1
ATOM 868 O O . VAL A 1 106 ? -11.176 6.301 8.493 1.00 94.19 106 VAL A O 1
ATOM 871 N N . LYS A 1 107 ? -12.163 4.375 9.052 1.00 95.88 107 LYS A N 1
ATOM 872 C CA . LYS A 1 107 ? -12.956 4.953 10.143 1.00 95.88 107 LYS A CA 1
ATOM 873 C C . LYS A 1 107 ? -13.016 4.019 11.341 1.00 95.88 107 LYS A C 1
ATOM 875 O O . LYS A 1 107 ? -13.317 2.836 11.184 1.00 95.88 107 LYS A O 1
ATOM 880 N N . ARG A 1 108 ? -12.801 4.564 12.542 1.00 95.44 108 ARG A N 1
ATOM 881 C CA . ARG A 1 108 ? -12.900 3.817 13.800 1.00 95.44 108 ARG A CA 1
ATOM 882 C C . ARG A 1 108 ? -14.356 3.457 14.082 1.00 95.44 108 ARG A C 1
ATOM 884 O O . ARG A 1 108 ? -15.253 4.298 14.008 1.00 95.44 108 ARG A O 1
ATOM 891 N N . ILE A 1 109 ? -14.569 2.207 14.463 1.00 94.06 109 ILE A N 1
ATOM 892 C CA . ILE A 1 109 ? -15.810 1.689 15.022 1.00 94.06 109 ILE A CA 1
ATOM 893 C C . ILE A 1 109 ? -15.501 1.281 16.462 1.00 94.06 109 ILE A C 1
ATOM 895 O O . ILE A 1 109 ? -14.723 0.359 16.706 1.00 94.06 109 ILE A O 1
ATOM 899 N N . ILE A 1 110 ? -16.109 1.980 17.419 1.00 91.69 110 ILE A N 1
ATOM 900 C CA . ILE A 1 110 ? -15.948 1.671 18.841 1.00 91.69 110 ILE A CA 1
ATOM 901 C C . ILE A 1 110 ? -16.780 0.425 19.153 1.00 91.69 110 ILE A C 1
ATOM 903 O O . ILE A 1 110 ? -18.010 0.456 19.078 1.00 91.69 110 ILE A O 1
ATOM 907 N N . THR A 1 111 ? -16.110 -0.670 19.495 1.00 90.00 111 THR A N 1
ATOM 908 C CA . THR A 1 111 ? -16.732 -1.955 19.844 1.00 90.00 111 THR A CA 1
ATOM 909 C C . THR A 1 111 ? -16.095 -2.542 21.104 1.00 90.00 111 THR A C 1
ATOM 911 O O . THR A 1 111 ? -15.097 -2.032 21.602 1.00 90.00 111 THR A O 1
ATOM 914 N N . LYS A 1 112 ? -16.704 -3.595 21.662 1.00 85.00 112 LYS A N 1
ATOM 915 C CA . LYS A 1 112 ? -16.146 -4.383 22.771 1.00 85.00 112 LYS A CA 1
ATOM 916 C C . LYS A 1 112 ? -15.999 -5.846 22.327 1.00 85.00 112 LYS A C 1
ATOM 918 O O . LYS A 1 112 ? -16.897 -6.323 21.631 1.00 85.00 112 LYS A O 1
ATOM 923 N N . PRO A 1 113 ? -14.934 -6.565 22.72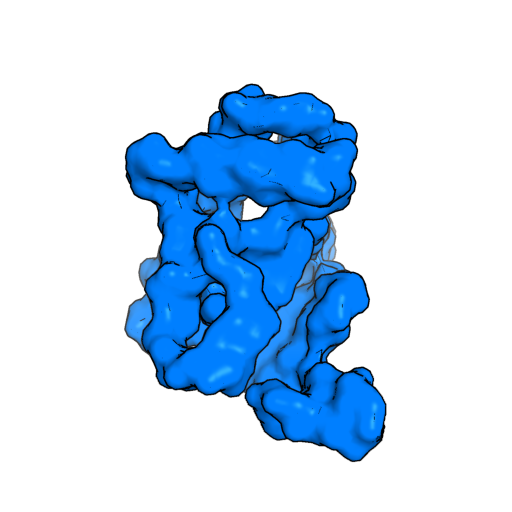4 1.00 87.06 113 PRO A N 1
ATOM 924 C CA . PRO A 1 113 ? -13.835 -6.123 23.596 1.00 87.06 113 PRO A CA 1
ATOM 925 C C . PRO A 1 113 ? -12.813 -5.200 22.911 1.00 87.06 113 PRO A C 1
ATOM 927 O O . PRO A 1 113 ? -12.137 -4.446 23.598 1.00 87.06 113 PRO A O 1
ATOM 930 N N . GLU A 1 114 ? -12.743 -5.215 21.583 1.00 92.00 114 GLU A N 1
ATOM 931 C CA . GLU A 1 114 ? -11.739 -4.492 20.797 1.00 92.00 114 GLU A CA 1
ATOM 932 C C . GLU A 1 114 ? -12.412 -3.538 19.814 1.00 92.00 114 GLU A C 1
ATOM 934 O O . GLU A 1 114 ? -13.503 -3.829 19.312 1.00 92.00 114 GLU A O 1
ATOM 939 N N . ASN A 1 115 ? -11.756 -2.419 19.510 1.00 93.75 115 ASN A N 1
ATOM 940 C CA . ASN A 1 115 ? -12.168 -1.518 18.439 1.00 93.75 115 ASN A CA 1
ATOM 941 C C . ASN A 1 115 ? -11.935 -2.150 17.063 1.00 93.75 115 ASN A C 1
ATOM 943 O O . ASN A 1 115 ? -11.035 -2.968 16.858 1.00 93.75 115 ASN A O 1
ATOM 947 N N . LYS A 1 116 ? -12.725 -1.703 16.091 1.00 94.94 116 LYS A N 1
ATOM 948 C CA . LYS A 1 116 ? -12.613 -2.120 14.694 1.00 94.94 116 LYS A CA 1
ATOM 949 C C . LYS A 1 116 ? -12.386 -0.918 13.788 1.00 94.94 116 LYS A C 1
ATOM 951 O O . LYS A 1 116 ? -12.686 0.218 14.152 1.00 94.94 116 LYS A O 1
ATOM 956 N N . ILE A 1 117 ? -11.900 -1.179 12.584 1.00 93.75 117 ILE A N 1
ATOM 957 C CA . ILE A 1 117 ? -11.758 -0.195 11.513 1.00 93.75 117 ILE A CA 1
ATOM 958 C C . ILE A 1 117 ? -12.637 -0.620 10.346 1.00 93.75 117 ILE A C 1
ATOM 960 O O . ILE A 1 117 ? -12.564 -1.761 9.895 1.00 93.75 117 ILE A O 1
ATOM 964 N N . LEU A 1 118 ? -13.449 0.309 9.845 1.00 94.31 118 LEU A N 1
ATOM 965 C CA . LEU A 1 118 ? -14.039 0.214 8.516 1.00 94.31 118 LEU A CA 1
ATOM 966 C C . LEU A 1 118 ? -13.028 0.752 7.511 1.00 94.31 118 LEU A C 1
ATOM 968 O O . LEU A 1 118 ? -12.784 1.956 7.501 1.00 94.31 118 LEU A O 1
ATOM 972 N N . PHE A 1 119 ? -12.480 -0.116 6.667 1.00 92.00 119 PHE A N 1
ATOM 973 C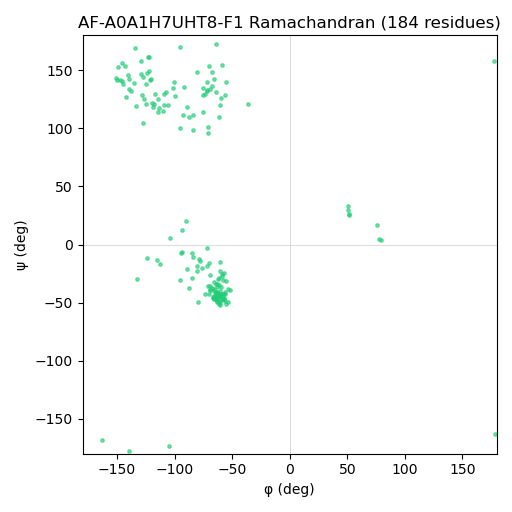 CA . PHE A 1 119 ? -11.675 0.287 5.520 1.00 92.00 119 PHE A CA 1
ATOM 974 C C . PHE A 1 119 ? -12.539 0.239 4.257 1.00 92.00 119 PHE A C 1
ATOM 976 O O . PHE A 1 119 ? -13.206 -0.762 3.980 1.00 92.00 119 PHE A O 1
ATOM 983 N N . ARG A 1 120 ? -12.559 1.340 3.508 1.00 91.81 120 ARG A N 1
ATOM 984 C CA . ARG A 1 120 ? -13.307 1.505 2.264 1.00 91.81 120 ARG A CA 1
ATOM 985 C C . ARG A 1 120 ? -12.363 1.926 1.143 1.00 91.81 120 ARG A C 1
ATOM 987 O O . ARG A 1 120 ? -11.540 2.816 1.335 1.00 91.81 120 ARG A O 1
ATOM 994 N N . VAL A 1 121 ? -12.563 1.325 -0.027 1.00 89.31 121 VAL A N 1
ATOM 995 C CA . VAL A 1 121 ? -11.968 1.743 -1.299 1.00 89.31 121 VAL A CA 1
ATOM 996 C C . VAL A 1 121 ? -13.087 1.974 -2.298 1.00 89.31 121 VAL A C 1
ATOM 998 O O . VAL A 1 121 ? -13.867 1.067 -2.595 1.00 89.31 121 VAL A O 1
ATOM 1001 N N . LYS A 1 122 ? -13.170 3.194 -2.813 1.00 87.44 122 LYS A N 1
ATOM 1002 C CA . LYS A 1 122 ? -14.138 3.602 -3.825 1.00 87.44 122 LYS A CA 1
ATOM 1003 C C . LYS A 1 122 ? -13.400 3.833 -5.136 1.00 87.44 122 LYS A C 1
ATOM 1005 O O . LYS A 1 122 ? -12.566 4.731 -5.238 1.00 87.44 122 LYS A O 1
ATOM 1010 N N . ARG A 1 123 ? -13.711 2.998 -6.125 1.00 83.25 123 ARG A N 1
ATOM 1011 C CA . ARG A 1 123 ? -13.188 3.092 -7.486 1.00 83.25 123 ARG A CA 1
ATOM 1012 C C . ARG A 1 123 ? -14.159 3.906 -8.315 1.00 83.25 123 ARG A C 1
ATOM 1014 O O . ARG A 1 123 ? -15.300 3.489 -8.541 1.00 83.25 123 ARG A O 1
ATOM 1021 N N . ASN A 1 124 ? -13.718 5.093 -8.705 1.00 71.88 124 ASN A N 1
ATOM 1022 C CA . ASN A 1 124 ? -14.468 5.927 -9.626 1.00 71.88 124 ASN A CA 1
ATOM 1023 C C . ASN A 1 124 ? -14.224 5.433 -11.062 1.00 71.88 124 ASN A C 1
ATOM 1025 O O . ASN A 1 124 ? -13.145 4.913 -11.345 1.00 71.88 124 ASN A O 1
ATOM 1029 N N . PRO A 1 125 ? -15.205 5.570 -11.970 1.00 66.62 125 PRO A N 1
ATOM 1030 C CA . PRO A 1 125 ? -15.007 5.208 -13.365 1.00 66.62 125 PRO A CA 1
ATOM 1031 C C . PRO A 1 125 ? -13.815 5.971 -13.948 1.00 66.62 125 PRO A C 1
ATOM 1033 O O . PRO A 1 125 ? -13.757 7.199 -13.859 1.00 66.62 125 PRO A O 1
ATOM 1036 N N . LEU A 1 126 ? -12.886 5.246 -14.569 1.00 59.66 126 LEU A N 1
ATOM 1037 C CA . LEU A 1 126 ? -11.847 5.850 -15.394 1.00 59.66 126 LEU A CA 1
ATOM 1038 C C . LEU A 1 126 ? -12.508 6.379 -16.669 1.00 59.66 126 LEU A C 1
ATOM 1040 O O . LEU A 1 126 ? -12.839 5.612 -17.576 1.00 59.66 126 LEU A O 1
ATOM 1044 N N . ILE A 1 127 ? -12.739 7.691 -16.715 1.00 54.72 127 ILE A N 1
ATOM 1045 C CA . ILE A 1 127 ? -13.235 8.370 -17.912 1.00 54.72 127 ILE A CA 1
ATOM 1046 C C . ILE A 1 127 ? -12.024 8.674 -18.787 1.00 54.72 127 ILE A C 1
ATOM 1048 O O . ILE A 1 127 ? -11.325 9.662 -18.570 1.00 54.72 127 ILE A O 1
ATOM 1052 N N . PHE A 1 128 ? -11.782 7.830 -19.783 1.00 50.91 128 PHE A N 1
ATOM 1053 C CA . PHE A 1 128 ? -10.767 8.083 -20.797 1.00 50.91 128 PHE A CA 1
ATOM 1054 C C . PHE A 1 128 ? -11.456 8.174 -22.163 1.00 50.91 128 PHE A C 1
ATOM 1056 O O . PHE A 1 128 ? -12.202 7.279 -22.561 1.00 50.91 128 PHE A O 1
ATOM 1063 N N . GLU A 1 129 ? -11.296 9.328 -22.819 1.00 49.38 129 GLU A N 1
ATOM 1064 C CA . GLU A 1 129 ? -11.851 9.650 -24.148 1.00 49.38 129 GLU A CA 1
ATOM 1065 C C . GLU A 1 129 ? -13.363 9.385 -24.326 1.00 49.38 129 GLU A C 1
ATOM 1067 O O . GLU A 1 129 ? -13.838 9.051 -25.406 1.00 49.38 129 GLU A O 1
ATOM 1072 N N . GLY A 1 130 ? -14.157 9.558 -23.264 1.00 51.22 130 GLY A N 1
ATOM 1073 C CA . GLY A 1 130 ? -15.616 9.382 -23.325 1.00 51.22 130 GLY A CA 1
ATOM 1074 C C . GLY A 1 130 ? -16.084 7.921 -23.331 1.00 51.22 130 GLY A C 1
ATOM 1075 O O . GLY A 1 130 ? -17.285 7.667 -23.420 1.00 51.22 130 GLY A O 1
ATOM 1076 N N . THR A 1 131 ? -15.166 6.967 -23.176 1.00 49.12 131 THR A N 1
ATOM 1077 C CA . THR A 1 131 ? -15.460 5.542 -22.990 1.00 49.12 131 THR A CA 1
ATOM 1078 C C . THR A 1 131 ? -15.154 5.109 -21.557 1.00 49.12 131 THR A C 1
ATOM 1080 O O . THR A 1 131 ? -14.068 5.360 -21.040 1.00 49.12 131 THR A O 1
ATOM 1083 N N . ASN A 1 132 ? -16.113 4.442 -20.902 1.00 54.56 132 ASN A N 1
ATOM 1084 C CA . ASN A 1 132 ? -15.877 3.773 -19.618 1.00 54.56 132 ASN A CA 1
ATOM 1085 C C . ASN A 1 132 ? -15.009 2.538 -19.875 1.00 54.56 132 ASN A C 1
ATOM 1087 O O . ASN A 1 132 ? -15.523 1.492 -20.267 1.00 54.56 132 ASN A O 1
ATOM 1091 N N . LEU A 1 133 ? -13.699 2.683 -19.694 1.00 54.34 133 LEU A N 1
ATOM 1092 C CA . LEU A 1 133 ? -12.729 1.674 -20.112 1.00 54.34 133 LEU A CA 1
ATOM 1093 C C . LEU A 1 133 ? -12.581 0.501 -19.133 1.00 54.34 133 LEU A C 1
ATOM 1095 O O . LEU A 1 133 ? -12.166 -0.566 -19.573 1.00 54.34 133 LEU A O 1
ATOM 1099 N N . TYR A 1 134 ? -12.929 0.662 -17.844 1.00 53.53 134 TYR A N 1
ATOM 1100 C CA . TYR A 1 134 ? -12.479 -0.309 -16.834 1.00 53.53 134 TYR A CA 1
ATOM 1101 C C . TYR A 1 134 ? -13.486 -0.868 -15.823 1.00 53.53 134 TYR A C 1
ATOM 1103 O O . TYR A 1 134 ? -13.274 -2.004 -15.432 1.00 53.53 134 TYR A O 1
ATOM 1111 N N . GLU A 1 135 ? -14.556 -0.188 -15.399 1.00 52.91 135 GLU A N 1
ATOM 1112 C CA . GLU A 1 135 ? -15.650 -0.802 -14.610 1.00 52.91 135 GLU A CA 1
ATOM 1113 C C . GLU A 1 135 ? -16.693 0.265 -14.227 1.00 52.91 135 GLU A C 1
ATOM 1115 O O . GLU A 1 135 ? -16.409 1.465 -14.184 1.00 52.91 135 GLU A O 1
ATOM 1120 N N . ALA A 1 136 ? -17.918 -0.183 -13.936 1.00 57.16 136 ALA A N 1
ATOM 1121 C CA . ALA A 1 136 ? -18.911 0.610 -13.222 1.00 57.16 136 ALA A CA 1
ATOM 1122 C C . ALA A 1 136 ? -18.374 1.011 -11.838 1.00 57.16 136 ALA A C 1
ATOM 1124 O O . ALA A 1 136 ? -17.544 0.307 -11.268 1.00 57.16 136 ALA A O 1
ATOM 1125 N N . TYR A 1 137 ? -18.882 2.115 -11.283 1.00 65.56 137 TYR A N 1
ATOM 1126 C CA . TYR A 1 137 ? -18.650 2.505 -9.889 1.00 65.56 137 TYR A CA 1
ATOM 1127 C C . TYR A 1 137 ? -18.605 1.279 -8.961 1.00 65.56 137 TYR A C 1
ATOM 1129 O O . TYR A 1 137 ? -19.580 0.524 -8.883 1.00 65.56 137 TYR A O 1
ATOM 1137 N N . LYS A 1 138 ? -17.482 1.084 -8.262 1.00 80.31 138 LYS A N 1
ATOM 1138 C CA . LYS A 1 138 ? -17.278 -0.077 -7.390 1.00 80.31 138 LYS A CA 1
ATOM 1139 C C . LYS A 1 138 ? -16.714 0.357 -6.056 1.00 80.31 138 LYS A C 1
ATOM 1141 O O . LYS A 1 138 ? -15.618 0.902 -5.960 1.00 80.31 138 LYS A O 1
ATOM 1146 N N . GLU A 1 139 ? -17.469 0.072 -5.010 1.00 86.12 139 GLU A N 1
ATOM 1147 C CA . GLU A 1 139 ? -17.092 0.371 -3.638 1.00 86.12 139 GLU A CA 1
ATOM 1148 C C . GLU A 1 139 ? -16.867 -0.938 -2.887 1.00 86.12 139 GLU A C 1
ATOM 1150 O O . GLU A 1 139 ? -17.786 -1.742 -2.728 1.00 86.12 139 GLU A O 1
ATOM 1155 N N . THR A 1 140 ? -15.640 -1.145 -2.416 1.00 89.00 140 THR A N 1
ATOM 1156 C CA . THR A 1 140 ? -15.300 -2.263 -1.537 1.00 89.00 140 THR A CA 1
ATOM 1157 C C . THR A 1 140 ? -15.204 -1.757 -0.107 1.00 89.00 140 THR A C 1
ATOM 1159 O O . THR A 1 140 ? -14.589 -0.724 0.160 1.00 89.00 140 THR A O 1
ATOM 1162 N N . LYS A 1 141 ? -15.796 -2.498 0.828 1.00 92.12 141 LYS A N 1
ATOM 1163 C CA . LYS A 1 141 ? -15.728 -2.224 2.265 1.00 92.12 141 LYS A CA 1
ATOM 1164 C C . LYS A 1 141 ? -15.306 -3.469 3.004 1.00 92.12 141 LYS A C 1
ATOM 1166 O O . LYS A 1 141 ? -15.702 -4.572 2.635 1.00 92.12 141 LYS A O 1
ATOM 1171 N N . ASN A 1 142 ? -14.565 -3.275 4.080 1.00 93.31 142 ASN A N 1
ATOM 1172 C CA . ASN A 1 142 ? -14.240 -4.351 4.986 1.00 93.31 142 ASN A CA 1
ATOM 1173 C C . ASN A 1 142 ? -14.086 -3.849 6.417 1.00 93.31 142 ASN A C 1
ATOM 1175 O O . ASN A 1 142 ? -13.743 -2.688 6.640 1.00 93.31 142 ASN A O 1
ATOM 1179 N N . ILE A 1 143 ? -14.337 -4.734 7.376 1.00 93.56 143 ILE A N 1
ATOM 1180 C CA . ILE A 1 143 ? -14.169 -4.446 8.796 1.00 93.56 143 ILE A CA 1
ATOM 1181 C C . ILE A 1 143 ? -13.052 -5.331 9.332 1.00 93.56 143 ILE A C 1
ATOM 1183 O O . ILE A 1 143 ? -13.109 -6.552 9.213 1.00 93.56 143 ILE A O 1
ATOM 1187 N N . VAL A 1 144 ? -12.057 -4.706 9.949 1.00 93.25 144 VAL A N 1
ATOM 1188 C CA . VAL A 1 144 ? -10.875 -5.374 10.507 1.00 93.25 144 VAL A CA 1
ATOM 1189 C C . VAL A 1 144 ? -10.646 -4.936 11.949 1.00 93.25 144 VAL A C 1
ATOM 1191 O O . VAL A 1 144 ? -11.136 -3.883 12.366 1.00 93.25 144 VAL A O 1
ATOM 1194 N N . VAL A 1 145 ? -9.933 -5.747 12.728 1.00 94.12 145 VAL A N 1
ATOM 1195 C CA . VAL A 1 145 ? -9.524 -5.375 14.090 1.00 94.12 145 VAL A CA 1
ATOM 1196 C C . VAL A 1 145 ? -8.515 -4.225 14.008 1.00 94.12 145 VAL A C 1
ATOM 1198 O O . VAL A 1 145 ? -7.630 -4.241 13.153 1.00 94.12 145 VAL A O 1
ATOM 1201 N N . GLU A 1 146 ? -8.663 -3.206 14.865 1.00 94.56 146 GLU A N 1
ATOM 1202 C CA . GLU A 1 146 ? -7.821 -1.996 14.826 1.00 94.56 146 GLU A CA 1
ATOM 1203 C C . GLU A 1 146 ? -6.327 -2.325 14.981 1.00 94.56 146 GLU A C 1
ATOM 1205 O O . GLU A 1 146 ? -5.506 -1.856 14.195 1.00 94.56 146 GLU A O 1
ATOM 1210 N N . GLU A 1 147 ? -5.977 -3.163 15.957 1.00 93.94 147 GLU A N 1
ATOM 1211 C CA . GLU A 1 147 ? -4.588 -3.554 16.225 1.00 93.94 147 GLU A CA 1
ATOM 1212 C C . GLU A 1 147 ? -3.967 -4.342 15.062 1.00 93.94 147 GLU A C 1
ATOM 1214 O O . GLU A 1 147 ? -2.841 -4.069 14.639 1.00 93.94 147 GLU A O 1
ATOM 1219 N N . GLU A 1 148 ? -4.723 -5.282 14.492 1.00 94.12 148 GLU A N 1
ATOM 1220 C CA . GLU A 1 148 ? -4.316 -6.068 13.324 1.00 94.12 148 GLU A CA 1
ATOM 1221 C C . GLU A 1 148 ? -4.066 -5.170 12.104 1.00 94.12 148 GLU A C 1
ATOM 1223 O O . GLU A 1 148 ? -3.057 -5.312 11.416 1.00 94.12 148 GLU A O 1
ATOM 1228 N N . PHE A 1 149 ? -4.956 -4.206 11.855 1.00 93.44 149 PHE A N 1
ATOM 1229 C CA . PHE A 1 149 ? -4.798 -3.257 10.757 1.00 93.44 149 PHE A CA 1
ATOM 1230 C C . PHE A 1 149 ? -3.529 -2.417 10.906 1.00 93.44 149 PHE A C 1
ATOM 1232 O O . PHE A 1 149 ? -2.728 -2.345 9.975 1.00 93.44 149 PHE A O 1
ATOM 1239 N N . LEU A 1 150 ? -3.327 -1.802 12.075 1.00 95.25 150 LEU A N 1
ATOM 1240 C CA . LEU A 1 150 ? -2.173 -0.934 12.314 1.00 95.25 150 LEU A CA 1
ATOM 1241 C C . LEU A 1 150 ? -0.858 -1.716 12.226 1.00 95.25 150 LEU A C 1
ATOM 1243 O O . LEU A 1 150 ? 0.082 -1.265 11.574 1.00 95.25 150 LEU A O 1
ATOM 1247 N N . SER A 1 151 ? -0.794 -2.896 12.844 1.00 95.69 151 SER A N 1
ATOM 1248 C CA . SER A 1 151 ? 0.417 -3.722 12.838 1.00 95.69 151 SER A CA 1
ATOM 1249 C C . SER A 1 151 ? 0.800 -4.201 11.432 1.00 95.69 151 SER A C 1
ATOM 1251 O O . SER A 1 151 ? 1.965 -4.067 11.047 1.00 95.69 151 SER A O 1
ATOM 1253 N N . GLU A 1 152 ? -0.153 -4.688 10.631 1.00 96.44 152 GLU A N 1
ATOM 1254 C CA . GLU A 1 152 ? 0.135 -5.161 9.271 1.00 96.44 152 GLU A CA 1
ATOM 1255 C C . GLU A 1 152 ? 0.461 -4.013 8.302 1.00 96.44 152 GLU A C 1
ATOM 1257 O O . GLU A 1 152 ? 1.365 -4.168 7.478 1.00 96.44 152 GLU A O 1
ATOM 1262 N N . ILE A 1 153 ? -0.177 -2.840 8.433 1.00 95.69 153 ILE A N 1
ATOM 1263 C CA . ILE A 1 153 ? 0.183 -1.638 7.654 1.00 95.69 153 ILE A CA 1
ATOM 1264 C C . ILE A 1 153 ? 1.629 -1.234 7.936 1.00 95.69 153 ILE A C 1
ATOM 1266 O O . ILE A 1 153 ? 2.411 -1.054 7.002 1.00 95.69 153 ILE A O 1
ATOM 1270 N N . LEU A 1 154 ? 2.010 -1.137 9.213 1.00 96.69 154 LEU A N 1
ATOM 1271 C CA . LEU A 1 154 ? 3.360 -0.730 9.601 1.00 96.69 154 LEU A CA 1
ATOM 1272 C C . LEU A 1 154 ? 4.419 -1.741 9.142 1.00 96.69 154 LEU A C 1
ATOM 1274 O O . LEU A 1 154 ? 5.493 -1.367 8.666 1.00 96.69 154 LEU A O 1
ATOM 1278 N N . LYS A 1 155 ? 4.122 -3.034 9.263 1.00 97.31 155 LYS A N 1
ATOM 1279 C CA . LYS A 1 155 ? 4.999 -4.115 8.806 1.00 97.31 155 LYS A CA 1
ATOM 1280 C C . LYS A 1 155 ? 5.209 -4.075 7.292 1.00 97.31 155 LYS A C 1
ATOM 1282 O O . LYS A 1 155 ? 6.355 -4.110 6.845 1.00 97.31 155 LYS A O 1
ATOM 1287 N N . ALA A 1 156 ? 4.134 -3.960 6.515 1.00 97.50 156 ALA A N 1
ATOM 1288 C CA . ALA A 1 156 ? 4.216 -3.911 5.058 1.00 97.50 156 ALA A CA 1
ATOM 1289 C C . ALA A 1 156 ? 4.860 -2.606 4.547 1.00 97.50 156 ALA A C 1
ATOM 1291 O O . ALA A 1 156 ? 5.649 -2.642 3.602 1.00 97.50 156 ALA A O 1
ATOM 1292 N N . ALA A 1 157 ? 4.613 -1.472 5.212 1.00 97.12 157 ALA A N 1
ATOM 1293 C CA . ALA A 1 157 ? 5.279 -0.209 4.904 1.00 97.12 157 ALA A CA 1
ATOM 1294 C C . ALA A 1 157 ? 6.790 -0.277 5.166 1.00 97.12 157 ALA A C 1
ATOM 1296 O O . ALA A 1 157 ? 7.576 0.161 4.329 1.00 97.12 157 ALA A O 1
ATOM 1297 N N . ASN A 1 158 ? 7.215 -0.873 6.287 1.00 97.19 158 ASN A N 1
ATOM 1298 C CA . ASN A 1 158 ? 8.635 -1.114 6.559 1.00 97.19 158 ASN A CA 1
ATOM 1299 C C . ASN A 1 158 ? 9.272 -2.015 5.495 1.00 97.19 158 ASN A C 1
ATOM 1301 O O . ASN A 1 158 ? 10.361 -1.708 5.016 1.00 97.19 158 ASN A O 1
ATOM 1305 N N . GLU A 1 159 ? 8.592 -3.093 5.090 1.00 97.50 159 GLU A N 1
ATOM 1306 C CA . GLU A 1 159 ? 9.061 -3.966 4.008 1.00 97.50 159 GLU A CA 1
ATOM 1307 C C . GLU A 1 159 ? 9.276 -3.175 2.709 1.00 97.50 159 GLU A C 1
ATOM 1309 O O . GLU A 1 159 ? 10.330 -3.292 2.077 1.00 97.50 159 GLU A O 1
ATOM 1314 N N . PHE A 1 160 ? 8.320 -2.316 2.345 1.00 96.81 160 PHE A N 1
ATOM 1315 C CA . PHE A 1 160 ? 8.440 -1.456 1.173 1.00 96.81 160 PHE A CA 1
ATOM 1316 C C . PHE A 1 160 ? 9.570 -0.429 1.301 1.00 96.81 160 PHE A C 1
ATOM 1318 O O . PHE A 1 160 ? 10.372 -0.301 0.379 1.00 96.81 160 PHE A O 1
ATOM 1325 N N . ILE A 1 161 ? 9.694 0.261 2.438 1.00 95.81 161 ILE A N 1
ATOM 1326 C CA . ILE A 1 161 ? 10.769 1.235 2.685 1.00 95.81 161 ILE A CA 1
ATOM 1327 C C . ILE A 1 161 ? 12.141 0.556 2.574 1.00 95.81 161 ILE A C 1
ATOM 1329 O O . ILE A 1 161 ? 13.011 1.050 1.857 1.00 95.81 161 ILE A O 1
ATOM 1333 N N . SER A 1 162 ? 12.327 -0.606 3.206 1.00 95.25 162 SER A N 1
ATOM 1334 C CA . SER A 1 162 ? 13.578 -1.372 3.126 1.00 95.25 162 SER A CA 1
ATOM 1335 C C . SER A 1 162 ? 13.867 -1.910 1.725 1.00 95.25 162 SER A C 1
ATOM 1337 O O . SER A 1 162 ? 15.028 -2.035 1.333 1.00 95.25 162 SER A O 1
ATOM 1339 N N . PHE A 1 163 ? 12.837 -2.251 0.949 1.00 95.25 163 PHE A N 1
ATOM 1340 C CA . PHE A 1 163 ? 13.002 -2.558 -0.469 1.00 95.25 163 PHE A CA 1
ATOM 1341 C C . PHE A 1 163 ? 13.460 -1.317 -1.245 1.00 95.25 163 PHE A C 1
ATOM 1343 O O . PHE A 1 163 ? 14.430 -1.379 -2.002 1.00 95.25 163 PHE A O 1
ATOM 1350 N N . ARG A 1 164 ? 12.807 -0.178 -1.007 1.00 92.19 164 ARG A N 1
ATOM 1351 C CA . ARG A 1 164 ? 13.038 1.086 -1.704 1.00 92.19 164 ARG A CA 1
ATOM 1352 C C . ARG A 1 164 ? 14.443 1.644 -1.495 1.00 92.19 164 ARG A C 1
ATOM 1354 O O . ARG A 1 164 ? 15.013 2.203 -2.430 1.00 92.19 164 ARG A O 1
ATOM 1361 N N . GLU A 1 165 ? 15.019 1.441 -0.311 1.00 92.62 165 GLU A N 1
ATOM 1362 C CA . GLU A 1 165 ? 16.406 1.792 0.036 1.00 92.62 165 GLU A CA 1
ATOM 1363 C C . GLU A 1 165 ? 17.464 1.110 -0.841 1.00 92.62 165 GLU A C 1
ATOM 1365 O O . GLU A 1 165 ? 18.567 1.633 -0.988 1.00 92.62 165 GLU A O 1
ATOM 1370 N N . LYS A 1 166 ? 17.142 -0.049 -1.427 1.00 92.56 166 LYS A N 1
ATOM 1371 C CA . LYS A 1 166 ? 18.060 -0.822 -2.280 1.00 92.56 166 LYS A CA 1
ATOM 1372 C C . LYS A 1 166 ? 18.053 -0.353 -3.737 1.00 92.56 166 LYS A C 1
ATOM 1374 O O . LYS A 1 166 ? 18.831 -0.865 -4.543 1.00 92.56 166 LYS A O 1
ATOM 1379 N N . LEU A 1 167 ? 17.145 0.552 -4.099 1.00 90.81 167 LEU A N 1
ATOM 1380 C CA . LEU A 1 167 ? 16.951 1.011 -5.472 1.00 90.81 167 LEU A CA 1
ATOM 1381 C C . LEU A 1 167 ? 17.729 2.299 -5.767 1.00 90.81 167 LEU A C 1
ATOM 1383 O O . LEU A 1 167 ? 18.242 2.967 -4.868 1.00 90.81 167 LEU A O 1
ATOM 1387 N N . PHE A 1 168 ? 17.776 2.674 -7.047 1.00 76.06 168 PHE A N 1
ATOM 1388 C CA . PHE A 1 168 ? 18.295 3.973 -7.470 1.00 76.06 168 PHE A CA 1
ATOM 1389 C C . PHE A 1 168 ? 17.563 5.139 -6.764 1.00 76.06 168 PHE A C 1
ATOM 1391 O O . PHE A 1 168 ? 16.347 5.103 -6.536 1.00 76.06 168 PHE A O 1
ATOM 1398 N N . LYS A 1 169 ? 18.334 6.161 -6.372 1.00 69.19 169 LYS A N 1
ATOM 1399 C CA . LYS A 1 169 ? 17.935 7.183 -5.393 1.00 69.19 169 LYS A CA 1
ATOM 1400 C C . LYS A 1 169 ? 16.926 8.184 -5.962 1.00 69.19 169 LYS A C 1
ATOM 1402 O O . LYS A 1 169 ? 17.169 8.761 -7.018 1.00 69.19 169 LYS A O 1
ATOM 1407 N N . ILE A 1 170 ? 15.832 8.398 -5.226 1.00 64.25 170 ILE A N 1
ATOM 1408 C CA . ILE A 1 170 ? 14.721 9.321 -5.525 1.00 64.25 170 ILE A CA 1
ATOM 1409 C C . ILE A 1 170 ? 14.200 9.899 -4.194 1.00 64.25 170 ILE A C 1
ATOM 1411 O O . ILE A 1 170 ? 14.382 9.285 -3.139 1.00 64.25 170 ILE A O 1
ATOM 1415 N N . ASP A 1 171 ? 13.558 11.067 -4.244 1.00 70.88 171 ASP A N 1
ATOM 1416 C CA . ASP A 1 171 ? 13.196 11.903 -3.088 1.00 70.88 171 ASP A CA 1
ATOM 1417 C C . ASP A 1 171 ? 12.047 11.369 -2.200 1.00 70.88 171 ASP A C 1
ATOM 1419 O O . ASP A 1 171 ? 11.940 11.755 -1.033 1.00 70.88 171 ASP A O 1
ATOM 1423 N N . SER A 1 172 ? 11.216 10.439 -2.689 1.00 83.62 172 SER A N 1
ATOM 1424 C CA . SER A 1 172 ? 10.030 9.913 -1.976 1.00 83.62 172 SER A CA 1
ATOM 1425 C C . SER A 1 172 ? 10.357 9.188 -0.662 1.00 83.62 172 SER A C 1
ATOM 1427 O O . SER A 1 172 ? 9.579 9.234 0.296 1.00 83.62 172 SER A O 1
ATOM 1429 N N . LEU A 1 173 ? 11.544 8.577 -0.567 1.00 89.31 173 LEU A N 1
ATOM 1430 C CA . LEU A 1 173 ? 11.979 7.807 0.602 1.00 89.31 173 LEU A CA 1
ATOM 1431 C C . LEU A 1 173 ? 12.018 8.647 1.888 1.00 89.31 173 LEU A C 1
ATOM 1433 O O . LEU A 1 173 ? 11.698 8.143 2.966 1.00 89.31 173 LEU A O 1
ATOM 1437 N N . GLY A 1 174 ? 12.400 9.924 1.783 1.00 91.00 174 GLY A N 1
ATOM 1438 C CA . GLY A 1 174 ? 12.433 10.832 2.931 1.00 91.00 174 GLY A CA 1
ATOM 1439 C C . GLY A 1 174 ? 11.041 11.052 3.522 1.00 91.00 174 GLY A C 1
ATOM 1440 O O . GLY A 1 174 ? 10.867 10.963 4.738 1.00 91.00 174 GLY A O 1
ATOM 1441 N N . ARG A 1 175 ? 10.035 11.260 2.660 1.00 93.06 175 ARG A N 1
ATOM 1442 C CA . ARG A 1 175 ? 8.640 11.436 3.084 1.00 93.06 175 ARG A CA 1
ATOM 1443 C C . ARG A 1 175 ? 8.079 10.162 3.708 1.00 93.06 175 ARG A C 1
ATOM 1445 O O . ARG A 1 175 ? 7.521 10.246 4.798 1.00 93.06 175 ARG A O 1
ATOM 1452 N N . LEU A 1 176 ? 8.280 9.003 3.074 1.00 94.50 176 LEU A N 1
ATOM 1453 C CA . LEU A 1 176 ? 7.823 7.705 3.593 1.00 94.50 176 LEU A CA 1
ATOM 1454 C C . LEU A 1 176 ? 8.325 7.458 5.022 1.00 94.50 176 LEU A C 1
ATOM 1456 O O . LEU A 1 176 ? 7.535 7.171 5.920 1.00 94.50 176 LEU A O 1
ATOM 1460 N N . LYS A 1 177 ? 9.630 7.644 5.253 1.00 95.12 177 LYS A N 1
ATOM 1461 C CA . LYS A 1 177 ? 10.239 7.478 6.581 1.00 95.12 177 LYS A CA 1
ATOM 1462 C C . LYS A 1 177 ? 9.704 8.474 7.607 1.00 95.12 177 LYS A C 1
ATOM 1464 O O . LYS A 1 177 ? 9.470 8.091 8.750 1.00 95.12 177 LYS A O 1
ATOM 1469 N N . ALA A 1 178 ? 9.506 9.731 7.210 1.00 95.31 178 ALA A N 1
ATOM 1470 C CA . ALA A 1 178 ? 8.985 10.761 8.103 1.00 95.31 178 ALA A CA 1
ATOM 1471 C C . ALA A 1 178 ? 7.561 10.434 8.581 1.00 95.31 178 ALA A C 1
ATOM 1473 O O . ALA A 1 178 ? 7.315 10.434 9.785 1.00 95.31 178 ALA A O 1
ATOM 1474 N N . VAL A 1 179 ? 6.649 10.090 7.660 1.00 95.69 179 VAL A N 1
ATOM 1475 C CA . VAL A 1 179 ? 5.262 9.733 8.020 1.00 95.69 179 VAL A CA 1
ATOM 1476 C C . VAL A 1 179 ? 5.236 8.462 8.869 1.00 95.69 179 VAL A C 1
ATOM 1478 O O . VAL A 1 179 ? 4.536 8.411 9.877 1.00 95.69 179 VAL A O 1
ATOM 1481 N N . MET A 1 180 ? 6.051 7.461 8.521 1.00 96.38 180 MET A N 1
ATOM 1482 C CA . MET A 1 180 ? 6.174 6.222 9.290 1.00 96.38 180 MET A CA 1
ATOM 1483 C C . MET A 1 180 ? 6.599 6.474 10.745 1.00 96.38 180 MET A C 1
ATOM 1485 O O . MET A 1 180 ? 5.974 5.961 11.674 1.00 96.38 180 MET A O 1
ATOM 1489 N N . SER A 1 181 ? 7.624 7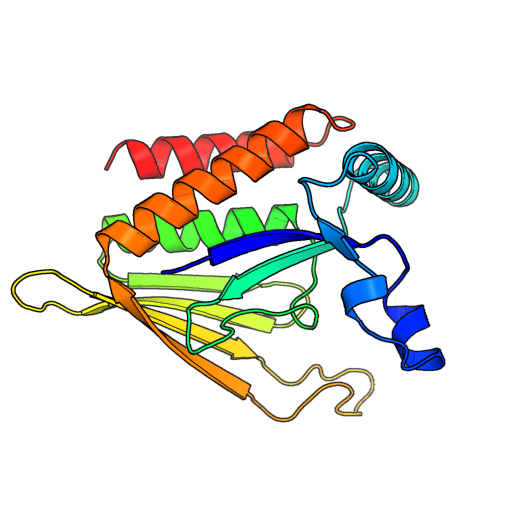.307 10.947 1.00 95.62 181 SER A N 1
ATOM 1490 C CA . SER A 1 181 ? 8.089 7.690 12.283 1.00 95.62 181 SER A CA 1
ATOM 1491 C C . SER A 1 181 ? 7.021 8.453 13.068 1.00 95.62 181 SER A C 1
ATOM 1493 O O . SER A 1 181 ? 6.923 8.280 14.281 1.00 95.62 181 SER A O 1
ATOM 1495 N N 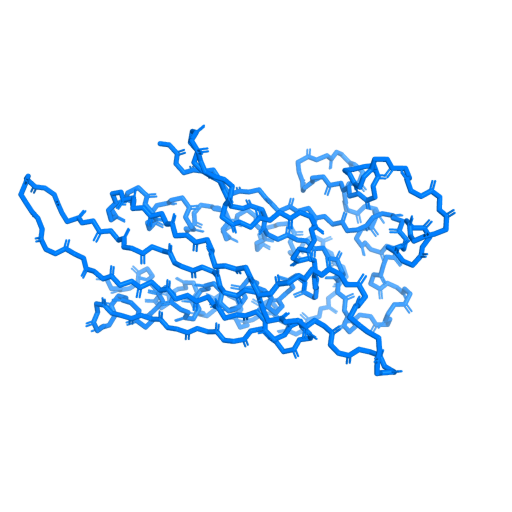. GLU A 1 182 ? 6.230 9.295 12.401 1.00 96.44 182 GLU A N 1
ATOM 1496 C CA . GLU A 1 182 ? 5.152 10.042 13.047 1.00 96.44 182 GLU A CA 1
ATOM 1497 C C . GLU A 1 182 ? 4.042 9.098 13.528 1.00 96.44 182 GLU A C 1
ATOM 1499 O O . GLU A 1 182 ? 3.637 9.188 14.685 1.00 96.44 182 GLU A O 1
ATOM 1504 N N . ILE A 1 183 ? 3.616 8.128 12.708 1.00 95.12 183 ILE A N 1
ATOM 1505 C CA . ILE A 1 183 ? 2.600 7.133 13.102 1.00 95.12 183 ILE A CA 1
ATOM 1506 C C . ILE A 1 183 ? 3.046 6.345 14.339 1.00 95.12 183 ILE A C 1
ATOM 1508 O O . ILE A 1 183 ? 2.241 6.122 15.241 1.00 95.12 183 ILE A O 1
ATOM 1512 N N . GLN A 1 184 ? 4.317 5.936 14.386 1.00 92.38 184 GLN A N 1
ATOM 1513 C CA . GLN A 1 184 ? 4.883 5.165 15.498 1.00 92.38 184 GLN A CA 1
ATOM 1514 C C . GLN A 1 184 ? 5.036 5.973 16.796 1.00 92.38 184 GLN A C 1
ATOM 1516 O O . GLN A 1 184 ? 5.223 5.379 17.855 1.00 92.38 184 GLN A O 1
ATOM 1521 N N . SER A 1 185 ? 4.972 7.305 16.725 1.00 91.38 185 SER A N 1
ATOM 1522 C CA . SER A 1 185 ? 5.057 8.182 17.899 1.00 91.38 185 SER A CA 1
ATOM 1523 C C . SER A 1 185 ? 3.721 8.393 18.629 1.00 91.38 185 SER A C 1
ATOM 1525 O O . SER A 1 185 ? 3.725 8.927 19.738 1.00 91.38 185 SER A O 1
ATOM 1527 N N . TYR A 1 186 ? 2.601 7.965 18.028 1.00 82.38 186 TYR A N 1
ATOM 1528 C CA . TYR A 1 186 ? 1.250 7.980 18.610 1.00 82.38 186 TYR A CA 1
ATOM 1529 C C . TYR A 1 186 ? 0.894 6.661 19.294 1.00 82.38 186 TYR A C 1
ATOM 1531 O O . TYR A 1 186 ? 0.146 6.694 20.292 1.00 82.38 186 TYR A O 1
#

Solvent-accessible surface area (backbone atoms only — not comparable to full-atom values): 10402 Å² total; per-residue (Å²): 110,78,46,66,49,52,29,38,46,72,46,67,66,76,55,42,76,78,64,70,57,70,68,70,82,28,44,38,44,70,87,43,91,60,30,66,62,42,49,44,51,44,21,62,75,46,76,50,76,48,47,55,16,25,73,27,32,30,44,87,88,47,74,60,37,47,83,87,65,49,44,48,37,66,59,51,51,44,40,55,45,51,20,50,39,38,24,75,76,71,44,39,19,66,32,70,44,84,89,63,55,32,37,41,36,40,35,63,41,92,50,82,98,57,46,29,28,42,42,35,32,37,41,47,58,50,78,52,96,90,38,82,76,78,54,74,77,43,74,37,73,48,79,44,50,41,67,60,51,54,53,46,50,53,52,43,49,49,52,49,52,64,54,55,71,76,45,80,86,54,77,62,60,61,56,49,54,52,50,53,54,53,49,74,72,110

Secondary structure (DSSP, 8-state):
--EEEEEEESS-HHHHHHH---GGGGEEETTSTTHHHHHHHHHHHTTTS--EEEEEEE-SS-BSS-GGG-EEHHHHHHHHHHHHHHHHHHSEEEEE-TTT--EEEEEEE--SSS-EEEEEEEE---EETTEE-S-S-EEEEEEEEHHHHHHHHHHHHHHHHHHHTTSSP-THHHHHHHHHHHHHT-

Radius of gyration: 16.55 Å; Cα contacts (8 Å, |Δi|>4): 329; chains: 1; bounding box: 37×26×50 Å

Sequence (186 aa):
MLNITTYIEKKTIDSFYFSQDNIEDYFISLKDSLSIQVANRQLNKHKGHKLDGVVNIKTSDTTITNFMDWDDIDLMWIGVLEMTLEYKKTGFGEHIMAMNSHEWSVKRIITKPENKILFRVKRNPLIFEGTNLYEAYKETKNIVVEEEFLSEILKAANEFISFREKLFKIDSLGRLKAVMSEIQSY

pLDDT: mean 86.74, std 12.26, range [49.12, 97.5]

Nearest PDB structures (foldseek):
  8chv-assembly1_D  TM=4.632E-01  e=6.499E-02  Homo sapiens
  2qud-assembly1_B  TM=3.990E-01  e=4.925E-01  Pseudomonas phage PP7
  2pww-assembly1_A  TM=3.261E-01  e=5.529E-01  Shouchella clausii KSM-K16
  4es7-assembly1_A  TM=2.620E-01  e=8.783E-01  Homo sapiens